Protein AF-A0ABD2WPG7-F1 (afdb_monomer_lite)

Foldseek 3Di:
DCPDCVVLVVLLVQLVVCVVVVVLVSSLVSLVVSLVVCVVVVPLVSNLSSLQSNLVSCVSVVVLVVSLVSLVVSLVSCVVVVVVVSNVVSVVSNVVSVVVVVVVVVVVVVVVPPDPVPVVPPDPDPPDDDDDDDDDDDDDDDDDDDDDDPPPDDPDDPPPVPPPPPDDDDDDDDDDDDDDDDDDDPVVVVVVVVVVVVVVVVVPDDPPDDDDDDDPPPPPVPPVPPPPDDDDDDDDDDDDDDDDPDDPVPPVVVVVVVVVVVVVVVVVVVVVVVVVVVVVVVVVVVVVVVVPPPPDPVVVVVPDDPVVVVVVVVVVVVVVVVVVVVVVPPPDDDDDDDDDDDD

pLDDT: mean 73.97, std 21.18, range [36.28, 98.62]

Organism: NCBI:txid54128

Secondary structure (DSSP, 8-state):
----THHHHHHHHHHHHHHHTT-HHHHHHHHHHHHHHHHHTT-HHHHHHHHHHHHHHHHHTT-HHHHHHHHHHHHHHHHHTT-HHHHHHHHHHHHHHHHHHHHHHHHHHHHH--STTTGGGS--------------------------------------TT-------PPP-------------HHHHHHHHHHHHHHHHHHS------S---S-SSSSSSSTTSS-S----------------S-THHHHHHHHHHHHHHHHHHHHHHHHHHHHHHHHHHHHHHHHHHHTS-SSHHHHHHHS-HHHHHHHHHHHHHHHHHHHHHHHSSS------------

Structure (mmCIF, N/CA/C/O backbone):
data_AF-A0ABD2WPG7-F1
#
_entry.id   AF-A0ABD2WPG7-F1
#
loop_
_atom_site.group_PDB
_atom_site.id
_atom_site.type_symbol
_atom_site.label_atom_id
_atom_site.label_alt_id
_atom_site.label_comp_id
_atom_site.label_asym_id
_atom_site.label_entity_id
_atom_site.label_seq_id
_atom_site.pdbx_PDB_ins_code
_atom_site.Cartn_x
_atom_site.Cartn_y
_atom_site.Cartn_z
_atom_site.occupancy
_atom_site.B_iso_or_equiv
_atom_site.auth_seq_id
_atom_site.auth_comp_id
_atom_site.auth_asym_id
_atom_site.auth_atom_id
_atom_site.pdbx_PDB_model_num
ATOM 1 N N . MET A 1 1 ? 24.574 7.136 -16.474 1.00 44.12 1 MET A N 1
ATOM 2 C CA . MET A 1 1 ? 24.777 6.100 -15.441 1.00 44.12 1 MET A CA 1
ATOM 3 C C . MET A 1 1 ? 23.505 5.284 -15.367 1.00 44.12 1 MET A C 1
ATOM 5 O O . MET A 1 1 ? 22.456 5.841 -15.085 1.00 44.12 1 MET A O 1
ATOM 9 N N . GLN A 1 2 ? 23.575 4.009 -15.732 1.00 47.44 2 GLN A N 1
ATOM 10 C CA . GLN A 1 2 ? 22.437 3.096 -15.722 1.00 47.44 2 GLN A CA 1
ATOM 11 C C . GLN A 1 2 ? 22.370 2.508 -14.309 1.00 47.44 2 GLN A C 1
ATOM 13 O O . GLN A 1 2 ? 22.954 1.461 -14.044 1.00 47.44 2 GLN A O 1
ATOM 18 N N . GLU A 1 3 ? 21.777 3.233 -13.356 1.00 52.16 3 GLU A N 1
ATOM 19 C CA . GLU A 1 3 ? 21.539 2.657 -12.031 1.00 52.16 3 GLU A CA 1
ATOM 20 C C . GLU A 1 3 ? 20.708 1.390 -12.223 1.00 52.16 3 GLU A C 1
ATOM 22 O O . GLU A 1 3 ? 19.613 1.429 -12.794 1.00 52.16 3 GLU A O 1
ATOM 27 N N . SER A 1 4 ? 21.253 0.252 -11.802 1.00 62.34 4 SER A N 1
ATOM 28 C CA . SER A 1 4 ? 20.677 -1.050 -12.116 1.00 62.34 4 SER A CA 1
ATOM 29 C C . SER A 1 4 ? 19.309 -1.217 -11.449 1.00 62.34 4 SER A C 1
ATOM 31 O O . SER A 1 4 ? 19.011 -0.618 -10.413 1.00 62.34 4 SER A O 1
ATOM 33 N N . ILE A 1 5 ? 18.456 -2.058 -12.028 1.00 70.00 5 ILE A N 1
ATOM 34 C CA . ILE A 1 5 ? 17.168 -2.483 -11.447 1.00 70.00 5 ILE A CA 1
ATOM 35 C C . ILE A 1 5 ? 17.339 -3.070 -10.024 1.00 70.00 5 ILE A C 1
ATOM 37 O O . ILE A 1 5 ? 16.365 -3.169 -9.281 1.00 70.00 5 ILE A O 1
ATOM 41 N N . GLY A 1 6 ? 18.571 -3.393 -9.611 1.00 79.81 6 GLY A N 1
ATOM 42 C CA . GLY A 1 6 ? 18.894 -3.937 -8.296 1.00 79.81 6 GLY A CA 1
ATOM 43 C C . GLY A 1 6 ? 18.458 -3.063 -7.118 1.00 79.81 6 GLY A C 1
ATOM 44 O O . GLY A 1 6 ? 18.015 -3.618 -6.118 1.00 79.81 6 GLY A O 1
ATOM 45 N N . SER A 1 7 ? 18.496 -1.727 -7.231 1.00 86.56 7 SER A N 1
ATOM 46 C CA . SER A 1 7 ? 18.053 -0.859 -6.124 1.00 86.56 7 SER A CA 1
ATOM 47 C C . SER A 1 7 ? 16.553 -0.997 -5.843 1.00 86.56 7 SER A C 1
ATOM 49 O O . SER A 1 7 ? 16.150 -1.098 -4.690 1.00 86.56 7 SER A O 1
ATOM 51 N N . VAL A 1 8 ? 15.726 -1.085 -6.889 1.00 94.69 8 VAL A N 1
ATOM 52 C CA . VAL A 1 8 ? 14.262 -1.221 -6.772 1.00 94.69 8 VAL A CA 1
ATOM 53 C C . VAL A 1 8 ? 13.883 -2.541 -6.102 1.00 94.69 8 VAL A C 1
ATOM 55 O O . VAL A 1 8 ? 13.066 -2.564 -5.184 1.00 94.69 8 VAL A O 1
ATOM 58 N N . TRP A 1 9 ? 14.508 -3.638 -6.541 1.00 95.06 9 TRP A N 1
ATOM 59 C CA . TRP A 1 9 ? 14.285 -4.960 -5.955 1.00 95.06 9 TRP A CA 1
ATOM 60 C C . TRP A 1 9 ? 14.653 -4.979 -4.466 1.00 95.06 9 TRP A C 1
ATOM 62 O O . TRP A 1 9 ? 13.877 -5.483 -3.658 1.00 95.06 9 TRP A O 1
ATOM 72 N N . LEU A 1 10 ? 15.783 -4.365 -4.096 1.00 96.06 10 LEU A N 1
ATOM 73 C CA . LEU A 1 10 ? 16.249 -4.323 -2.710 1.00 96.06 10 LEU A CA 1
ATOM 74 C C . LEU A 1 10 ? 15.267 -3.585 -1.789 1.00 96.06 10 LEU A C 1
ATOM 76 O O . LEU A 1 10 ? 14.936 -4.097 -0.724 1.00 96.06 10 LEU A O 1
ATOM 80 N N . TYR A 1 11 ? 14.761 -2.414 -2.195 1.00 97.00 11 TYR A N 1
ATOM 81 C CA . TYR A 1 11 ? 13.779 -1.679 -1.386 1.00 97.00 11 TYR A CA 1
ATOM 82 C C . TYR A 1 11 ? 12.473 -2.453 -1.209 1.00 97.00 11 TYR A C 1
ATOM 84 O O . TYR A 1 11 ? 11.898 -2.444 -0.122 1.00 97.00 11 TYR A O 1
ATOM 92 N N . HIS A 1 12 ? 12.018 -3.154 -2.250 1.00 97.38 12 HIS A N 1
ATOM 93 C CA . HIS A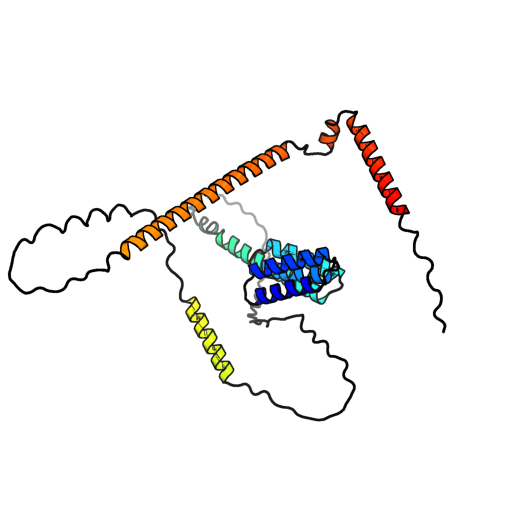 1 12 ? 10.852 -4.024 -2.135 1.00 97.38 12 HIS A CA 1
ATOM 94 C C . HIS A 1 12 ? 11.080 -5.156 -1.123 1.00 97.38 12 HIS A C 1
ATOM 96 O O . HIS A 1 12 ? 10.203 -5.432 -0.309 1.00 97.38 12 HIS A O 1
ATOM 102 N N . ASP A 1 13 ? 12.242 -5.810 -1.170 1.00 98.00 13 ASP A N 1
ATOM 103 C CA . ASP A 1 13 ? 12.560 -6.942 -0.294 1.00 98.00 13 ASP A CA 1
ATOM 104 C C . ASP A 1 13 ? 12.725 -6.510 1.170 1.00 98.00 13 ASP A C 1
ATOM 106 O O . ASP A 1 13 ? 12.178 -7.143 2.074 1.00 98.00 13 ASP A O 1
ATOM 110 N N . ILE A 1 14 ? 13.361 -5.354 1.403 1.00 97.50 14 ILE A N 1
ATOM 111 C CA . ILE A 1 14 ? 13.400 -4.704 2.721 1.00 97.50 14 ILE A CA 1
ATOM 112 C C . ILE A 1 14 ? 11.977 -4.414 3.202 1.00 97.50 14 ILE A C 1
ATOM 114 O O . ILE A 1 14 ? 11.638 -4.746 4.336 1.00 97.50 14 ILE A O 1
ATOM 118 N N . GLY A 1 15 ? 11.129 -3.832 2.350 1.00 98.31 15 GLY A N 1
ATOM 119 C CA . GLY A 1 15 ? 9.741 -3.535 2.696 1.00 98.31 15 GLY A CA 1
ATOM 120 C C . GLY A 1 15 ? 8.937 -4.786 3.062 1.00 98.31 15 GLY A C 1
ATOM 121 O O . GLY A 1 15 ? 8.210 -4.769 4.053 1.00 98.31 15 GLY A O 1
ATOM 122 N N . LYS A 1 16 ? 9.111 -5.892 2.328 1.00 98.19 16 LYS A N 1
ATOM 123 C CA . LYS A 1 16 ? 8.462 -7.177 2.633 1.00 98.19 16 LYS A CA 1
ATOM 124 C C . LYS A 1 16 ? 8.941 -7.742 3.975 1.00 98.19 16 LYS A C 1
ATOM 126 O O . LYS A 1 16 ? 8.108 -8.063 4.818 1.00 98.19 16 LYS A O 1
ATOM 131 N N . CYS A 1 17 ? 10.255 -7.764 4.215 1.00 98.50 17 CYS A N 1
ATOM 132 C CA . CYS A 1 17 ? 10.824 -8.173 5.503 1.00 98.50 17 CYS A CA 1
ATOM 133 C C . CYS A 1 17 ? 10.252 -7.341 6.663 1.00 98.50 17 CYS A C 1
ATOM 135 O O . CYS A 1 17 ? 9.869 -7.877 7.700 1.00 98.50 17 CYS A O 1
ATOM 137 N N . GLN A 1 18 ? 10.165 -6.020 6.491 1.00 98.56 18 GLN A N 1
ATOM 138 C CA . GLN A 1 18 ? 9.620 -5.117 7.505 1.00 98.56 18 GLN A CA 1
ATOM 139 C C . GLN A 1 18 ? 8.131 -5.357 7.772 1.00 98.56 18 GLN A C 1
ATOM 141 O O . GLN A 1 18 ? 7.688 -5.348 8.924 1.00 98.56 18 GLN A O 1
ATOM 146 N N . PHE A 1 19 ? 7.368 -5.627 6.714 1.00 98.56 19 PHE A N 1
ATOM 147 C CA . PHE A 1 19 ? 5.952 -5.955 6.801 1.00 98.56 19 PHE A CA 1
ATOM 148 C C . PHE A 1 19 ? 5.717 -7.256 7.580 1.00 98.56 19 PHE A C 1
ATOM 150 O O . PHE A 1 19 ? 4.862 -7.296 8.465 1.00 98.56 19 PHE A O 1
ATOM 157 N N . GLU A 1 20 ? 6.504 -8.299 7.303 1.00 98.38 20 GLU A N 1
ATOM 158 C CA . GLU A 1 20 ? 6.445 -9.589 8.006 1.00 98.38 20 GLU A CA 1
ATOM 159 C C . GLU A 1 20 ? 6.820 -9.467 9.490 1.00 98.38 20 GLU A C 1
ATOM 161 O O . GLU A 1 20 ? 6.244 -10.149 10.338 1.00 98.38 20 GLU A O 1
ATOM 166 N N . LEU A 1 21 ? 7.722 -8.540 9.824 1.00 98.38 21 LEU A N 1
ATOM 167 C CA . LEU A 1 21 ? 8.097 -8.213 11.203 1.00 98.38 21 LEU A CA 1
ATOM 168 C C . LEU A 1 21 ? 7.067 -7.326 11.927 1.00 98.38 21 LEU A C 1
ATOM 170 O O . LEU A 1 21 ? 7.266 -6.984 13.093 1.00 98.38 21 LEU A O 1
ATOM 174 N N . GLY A 1 22 ? 5.974 -6.941 11.262 1.00 98.00 22 GLY A N 1
ATOM 175 C CA . GLY A 1 22 ? 4.928 -6.088 11.826 1.00 98.00 22 GLY A CA 1
ATOM 176 C C . GLY A 1 22 ? 5.314 -4.611 11.954 1.00 98.00 22 GLY A C 1
ATOM 177 O O . GLY A 1 22 ? 4.584 -3.845 12.582 1.00 98.00 22 GLY A O 1
ATOM 178 N N . ARG A 1 23 ? 6.441 -4.188 11.365 1.00 98.50 23 ARG A N 1
ATOM 179 C CA . ARG A 1 23 ? 6.913 -2.794 11.365 1.00 98.50 23 ARG A CA 1
ATOM 180 C C . ARG A 1 23 ? 6.352 -2.060 10.147 1.00 98.50 23 ARG A C 1
ATOM 182 O O . ARG A 1 23 ? 7.051 -1.776 9.177 1.00 98.50 23 ARG A O 1
ATOM 189 N N . TYR A 1 24 ? 5.045 -1.800 10.183 1.00 98.50 24 TYR A N 1
ATOM 190 C CA . TYR A 1 24 ? 4.290 -1.343 9.011 1.00 98.50 24 TYR A CA 1
ATOM 191 C C . TYR A 1 24 ? 4.665 0.066 8.522 1.00 98.50 24 TYR A C 1
ATOM 193 O O . TYR A 1 24 ? 4.640 0.297 7.317 1.00 98.50 24 TYR A O 1
ATOM 201 N N . GLU A 1 25 ? 5.053 0.986 9.410 1.00 98.50 25 GLU A N 1
ATOM 202 C CA . GLU A 1 25 ? 5.514 2.335 9.026 1.00 98.50 25 GLU A CA 1
ATOM 203 C C . GLU A 1 25 ? 6.844 2.281 8.253 1.00 98.50 25 GLU A C 1
ATOM 205 O O . GLU A 1 25 ? 7.004 2.910 7.209 1.00 98.50 25 GLU A O 1
ATOM 210 N N . GLU A 1 26 ? 7.788 1.457 8.716 1.00 98.38 26 GLU A N 1
ATOM 211 C CA . GLU A 1 26 ? 9.076 1.237 8.044 1.00 98.38 26 GLU A CA 1
ATOM 212 C C . GLU A 1 26 ? 8.884 0.529 6.696 1.00 98.38 26 GLU A C 1
ATOM 214 O O . GLU A 1 26 ? 9.524 0.877 5.700 1.00 98.38 26 GLU A O 1
ATOM 219 N N . ALA A 1 27 ? 7.969 -0.445 6.649 1.00 98.62 27 ALA A N 1
ATOM 220 C CA . ALA A 1 27 ? 7.586 -1.126 5.418 1.00 98.62 27 ALA A CA 1
ATOM 221 C C . ALA A 1 27 ? 6.953 -0.162 4.404 1.00 98.62 27 ALA A C 1
ATOM 223 O O . ALA A 1 27 ? 7.241 -0.250 3.209 1.00 98.62 27 ALA A O 1
ATOM 224 N N . LEU A 1 28 ? 6.120 0.774 4.872 1.00 98.56 28 LEU A N 1
ATOM 225 C CA . LEU A 1 28 ? 5.509 1.812 4.046 1.00 98.56 28 LEU A CA 1
ATOM 226 C C . LEU A 1 28 ? 6.574 2.729 3.427 1.00 98.56 28 LEU A C 1
ATOM 228 O O . LEU A 1 28 ? 6.586 2.890 2.208 1.00 98.56 28 LEU A O 1
ATOM 232 N N . ALA A 1 29 ? 7.518 3.236 4.224 1.00 98.50 29 ALA A N 1
ATOM 233 C CA . ALA A 1 29 ? 8.607 4.082 3.728 1.00 98.50 29 ALA A CA 1
ATOM 234 C C . ALA A 1 29 ? 9.483 3.364 2.678 1.00 98.50 29 ALA A C 1
ATOM 236 O O . ALA A 1 29 ? 9.868 3.941 1.653 1.00 98.50 29 ALA A O 1
ATOM 237 N N . ALA A 1 30 ? 9.767 2.074 2.890 1.00 98.12 30 ALA A N 1
ATOM 238 C CA . ALA A 1 30 ? 10.490 1.253 1.920 1.00 98.12 30 ALA A CA 1
ATOM 239 C C . ALA A 1 30 ? 9.688 1.041 0.621 1.00 98.12 30 ALA A C 1
ATOM 241 O O . ALA A 1 30 ? 10.253 1.117 -0.474 1.00 98.12 30 ALA A O 1
ATOM 242 N N . ALA A 1 31 ? 8.371 0.823 0.720 1.00 98.25 31 ALA A N 1
ATOM 243 C CA . ALA A 1 31 ? 7.484 0.693 -0.433 1.00 98.25 31 ALA A CA 1
ATOM 244 C C . ALA A 1 31 ? 7.393 1.996 -1.249 1.00 98.25 31 ALA A C 1
ATOM 246 O O . ALA A 1 31 ? 7.394 1.943 -2.479 1.00 98.25 31 ALA A O 1
ATOM 247 N N . GLU A 1 32 ? 7.374 3.158 -0.594 1.00 98.19 32 GLU A N 1
ATOM 248 C CA . GLU A 1 32 ? 7.399 4.471 -1.254 1.00 98.19 32 GLU A CA 1
ATOM 249 C C . GLU A 1 32 ? 8.711 4.713 -1.993 1.00 98.19 32 GLU A C 1
ATOM 251 O O . GLU A 1 32 ? 8.697 5.010 -3.188 1.00 98.19 32 GLU A O 1
ATOM 256 N N . THR A 1 33 ? 9.841 4.455 -1.331 1.00 97.56 33 THR A N 1
ATOM 257 C CA . THR A 1 33 ? 11.167 4.553 -1.960 1.00 97.56 33 THR A CA 1
ATOM 258 C C . THR A 1 33 ? 11.268 3.613 -3.167 1.00 97.56 33 THR A C 1
ATOM 260 O O . THR A 1 33 ? 11.742 3.996 -4.237 1.00 97.56 33 THR A O 1
ATOM 263 N N . CYS A 1 34 ? 10.766 2.380 -3.038 1.00 97.50 34 CYS A N 1
ATOM 264 C CA . CYS A 1 34 ? 10.680 1.431 -4.147 1.00 97.50 34 CYS A CA 1
ATOM 265 C C . CYS A 1 34 ? 9.824 1.977 -5.300 1.00 97.50 34 CYS A C 1
ATOM 267 O O . CYS A 1 34 ? 10.213 1.866 -6.466 1.00 97.50 34 CYS A O 1
ATOM 269 N N . HIS A 1 35 ? 8.682 2.596 -4.988 1.00 97.50 35 HIS A N 1
ATOM 270 C CA . HIS A 1 35 ? 7.783 3.166 -5.984 1.00 97.50 35 HIS A CA 1
ATOM 271 C C . HIS A 1 35 ? 8.442 4.302 -6.773 1.00 97.50 35 HIS A C 1
ATOM 273 O O . HIS A 1 35 ? 8.395 4.289 -8.004 1.00 97.50 35 HIS A O 1
ATOM 279 N N . GLU A 1 36 ? 9.097 5.237 -6.085 1.00 96.94 36 GLU A N 1
ATOM 280 C CA . GLU A 1 36 ? 9.822 6.355 -6.696 1.00 96.94 36 GLU A CA 1
ATOM 281 C C . GLU A 1 36 ? 10.938 5.859 -7.619 1.00 96.94 36 GLU A C 1
ATOM 283 O O . GLU A 1 36 ? 11.025 6.255 -8.783 1.00 96.94 36 GLU A O 1
ATOM 288 N N . GLN A 1 37 ? 11.746 4.911 -7.142 1.00 95.38 37 GLN A N 1
ATOM 289 C CA . GLN A 1 37 ? 12.833 4.322 -7.923 1.00 95.38 37 GLN A CA 1
ATOM 290 C C . GLN A 1 37 ? 12.310 3.547 -9.144 1.00 95.38 37 GLN A C 1
ATOM 292 O O . GLN A 1 37 ? 12.892 3.614 -10.231 1.00 95.38 37 GLN A O 1
ATOM 297 N N . ALA A 1 38 ? 11.188 2.836 -9.005 1.00 96.06 38 ALA A N 1
ATOM 298 C CA . ALA A 1 38 ? 10.532 2.150 -10.115 1.00 96.06 38 ALA A CA 1
ATOM 299 C C . ALA A 1 38 ? 9.924 3.129 -11.134 1.00 96.06 38 ALA A C 1
ATOM 301 O O . ALA A 1 38 ? 9.937 2.843 -12.335 1.00 96.06 38 ALA A O 1
ATOM 302 N N . ALA A 1 39 ? 9.413 4.276 -10.676 1.00 95.62 39 ALA A N 1
ATOM 303 C CA . ALA A 1 39 ? 8.882 5.337 -11.527 1.00 95.62 39 ALA A CA 1
ATOM 304 C C . ALA A 1 39 ? 9.990 6.019 -12.339 1.00 95.62 39 ALA A C 1
ATOM 306 O O . ALA A 1 39 ? 9.849 6.160 -13.554 1.00 95.62 39 ALA A O 1
ATOM 307 N N . ILE A 1 40 ? 11.128 6.338 -11.709 1.00 94.56 40 ILE A N 1
ATOM 308 C CA . ILE A 1 40 ? 12.316 6.890 -12.387 1.00 94.56 40 ILE A CA 1
ATOM 309 C C . ILE A 1 40 ? 12.786 5.951 -13.506 1.00 94.56 40 ILE A C 1
ATOM 311 O O . ILE A 1 40 ? 13.132 6.397 -14.598 1.00 94.56 40 ILE A O 1
ATOM 315 N N . LYS A 1 41 ? 12.756 4.637 -13.258 1.00 93.50 41 LYS A N 1
ATOM 316 C CA . LYS A 1 41 ? 13.165 3.609 -14.231 1.00 93.50 41 LYS A CA 1
ATOM 317 C C . LYS A 1 41 ? 12.054 3.199 -15.200 1.00 93.50 41 LYS A C 1
ATOM 319 O O . LYS A 1 41 ? 12.282 2.303 -16.006 1.00 93.50 41 LYS A O 1
ATOM 324 N N . GLN A 1 42 ? 10.869 3.807 -15.100 1.00 94.38 42 GLN A N 1
ATOM 325 C CA . GLN A 1 42 ? 9.685 3.492 -15.908 1.00 94.38 42 GLN A CA 1
ATOM 326 C C . GLN A 1 42 ? 9.350 1.989 -15.931 1.00 94.38 42 GLN A C 1
ATOM 328 O O . GLN A 1 42 ? 8.911 1.442 -16.939 1.00 94.38 42 GLN A O 1
ATOM 333 N N . ASN A 1 43 ? 9.577 1.294 -14.812 1.00 95.81 43 ASN A N 1
ATOM 334 C CA . ASN A 1 43 ? 9.315 -0.135 -14.709 1.00 95.81 43 ASN A CA 1
ATOM 335 C C . ASN A 1 43 ? 7.951 -0.383 -14.064 1.00 95.81 43 ASN A C 1
ATOM 337 O O . ASN A 1 43 ? 7.827 -0.452 -12.839 1.00 95.81 43 ASN A O 1
ATOM 341 N N . ASP A 1 44 ? 6.934 -0.542 -14.906 1.00 97.00 44 ASP A N 1
ATOM 342 C CA . ASP A 1 44 ? 5.552 -0.748 -14.475 1.00 97.00 44 ASP A CA 1
ATOM 343 C C . ASP A 1 44 ? 5.389 -1.970 -13.564 1.00 97.00 44 ASP A C 1
ATOM 345 O O . ASP A 1 44 ? 4.693 -1.897 -12.556 1.00 97.00 44 ASP A O 1
ATOM 349 N N . LYS A 1 45 ? 6.091 -3.077 -13.836 1.00 96.69 45 LYS A N 1
ATOM 350 C CA . LYS A 1 45 ? 6.005 -4.287 -13.004 1.00 96.69 45 LYS A CA 1
ATOM 351 C C . LYS A 1 45 ? 6.458 -4.028 -11.567 1.00 96.69 45 LYS A C 1
ATOM 353 O O . LYS A 1 45 ? 5.842 -4.515 -10.620 1.00 96.69 45 LYS A O 1
ATOM 358 N N . TRP A 1 46 ? 7.524 -3.251 -11.388 1.00 96.88 46 TRP A N 1
ATOM 359 C CA . TRP A 1 46 ? 7.984 -2.867 -10.056 1.00 96.88 46 TRP A CA 1
ATOM 360 C C . TRP A 1 46 ? 7.111 -1.793 -9.414 1.00 96.88 46 TRP A C 1
ATOM 362 O O . TRP A 1 46 ? 6.874 -1.857 -8.211 1.00 96.88 46 TRP A O 1
ATOM 372 N N . GLN A 1 47 ? 6.564 -0.862 -10.199 1.00 98.06 47 GLN A N 1
ATOM 373 C CA . GLN A 1 47 ? 5.577 0.087 -9.686 1.00 98.06 47 GLN A CA 1
ATOM 374 C C . GLN A 1 47 ? 4.319 -0.623 -9.166 1.00 98.06 47 GLN A C 1
ATOM 376 O O . GLN A 1 47 ? 3.808 -0.221 -8.123 1.00 98.06 47 GLN A O 1
ATOM 381 N N . LEU A 1 48 ? 3.840 -1.675 -9.847 1.00 98.38 48 LEU A N 1
ATOM 382 C CA . LEU A 1 48 ? 2.714 -2.503 -9.391 1.00 98.38 48 LEU A CA 1
ATOM 383 C C . LEU A 1 48 ? 3.019 -3.106 -8.023 1.00 98.38 48 LEU A C 1
ATOM 385 O O . LEU A 1 48 ? 2.246 -2.939 -7.085 1.00 98.38 48 LEU A O 1
ATOM 389 N N . ARG A 1 49 ? 4.176 -3.763 -7.900 1.00 97.69 49 ARG A N 1
ATOM 390 C CA . ARG A 1 49 ? 4.609 -4.421 -6.661 1.00 97.69 49 ARG A CA 1
ATOM 391 C C . ARG A 1 49 ? 4.767 -3.439 -5.503 1.00 97.69 49 ARG A C 1
ATOM 393 O O . ARG A 1 49 ? 4.273 -3.700 -4.413 1.00 97.69 49 ARG A O 1
ATOM 400 N N . ALA A 1 50 ? 5.392 -2.290 -5.752 1.00 98.19 50 ALA A N 1
ATOM 401 C CA . ALA A 1 50 ? 5.556 -1.242 -4.750 1.00 98.19 50 ALA A CA 1
ATOM 402 C C . ALA A 1 50 ? 4.204 -0.683 -4.273 1.00 98.19 50 ALA A C 1
ATOM 404 O O . ALA A 1 50 ? 3.979 -0.557 -3.072 1.00 98.19 50 ALA A O 1
ATOM 405 N N . ARG A 1 51 ? 3.271 -0.408 -5.200 1.00 98.44 51 ARG A N 1
ATOM 406 C CA . ARG A 1 51 ? 1.911 0.053 -4.863 1.00 98.44 51 ARG A CA 1
ATOM 407 C C . ARG A 1 51 ? 1.109 -1.005 -4.112 1.00 98.44 51 ARG A C 1
ATOM 409 O O . ARG A 1 51 ? 0.384 -0.657 -3.186 1.00 98.44 51 ARG A O 1
ATOM 416 N N . LEU A 1 52 ? 1.245 -2.277 -4.486 1.00 98.50 52 LEU A N 1
ATOM 417 C CA . LEU A 1 52 ? 0.592 -3.382 -3.791 1.00 98.50 52 LEU A CA 1
ATOM 418 C C . LEU A 1 52 ? 1.065 -3.471 -2.336 1.00 98.50 52 LEU A C 1
ATOM 420 O O . LEU A 1 52 ? 0.233 -3.474 -1.430 1.00 98.50 52 LEU A O 1
ATOM 424 N N . LEU A 1 53 ? 2.384 -3.464 -2.117 1.00 98.56 53 LEU A N 1
ATOM 425 C CA . LEU A 1 53 ? 2.970 -3.479 -0.777 1.00 98.56 53 LEU A CA 1
ATOM 426 C C . LEU A 1 53 ? 2.541 -2.247 0.033 1.00 98.56 53 LEU A C 1
ATOM 428 O O . LEU A 1 53 ? 2.088 -2.390 1.165 1.00 98.56 53 LEU A O 1
ATOM 432 N N . LYS A 1 54 ? 2.580 -1.047 -0.565 1.00 98.56 54 LYS A N 1
ATOM 433 C CA . LYS A 1 54 ? 2.076 0.186 0.063 1.00 98.56 54 LYS A CA 1
ATOM 434 C C . LYS A 1 54 ? 0.611 0.045 0.495 1.00 98.56 54 LYS A C 1
ATOM 436 O O . LYS A 1 54 ? 0.286 0.338 1.641 1.00 98.56 54 LYS A O 1
ATOM 441 N N . GLY A 1 55 ? -0.263 -0.455 -0.381 1.00 98.31 55 GLY A N 1
ATOM 442 C CA . GLY A 1 55 ? -1.677 -0.685 -0.064 1.00 98.31 55 GLY A CA 1
ATOM 443 C C . GLY A 1 55 ? -1.885 -1.672 1.092 1.00 98.31 55 GLY A C 1
ATOM 444 O O . GLY A 1 55 ? -2.739 -1.448 1.950 1.00 98.31 55 GLY A O 1
ATOM 445 N N . GLN A 1 56 ? -1.075 -2.732 1.162 1.00 98.38 56 GLN A N 1
ATOM 446 C CA . GLN A 1 56 ? -1.089 -3.678 2.282 1.00 98.38 56 GLN A CA 1
ATOM 447 C C . GLN A 1 56 ? -0.633 -3.025 3.597 1.00 98.38 56 GLN A C 1
ATOM 449 O O . GLN A 1 56 ? -1.264 -3.255 4.631 1.00 98.38 56 GLN A O 1
ATOM 454 N N . CYS A 1 57 ? 0.420 -2.199 3.573 1.00 98.62 57 CYS A N 1
ATOM 455 C CA . CYS A 1 57 ? 0.888 -1.453 4.746 1.00 98.62 57 CYS A CA 1
ATOM 456 C C . CYS A 1 57 ? -0.192 -0.497 5.271 1.00 98.62 57 CYS A C 1
ATOM 458 O O . CYS A 1 57 ? -0.523 -0.550 6.454 1.00 98.62 57 CYS A O 1
ATOM 460 N N . LEU A 1 58 ? -0.803 0.306 4.393 1.00 98.38 58 LEU A N 1
ATOM 461 C CA . LEU A 1 58 ? -1.875 1.248 4.751 1.00 98.38 58 LEU A CA 1
ATOM 462 C C . LEU A 1 58 ? -3.079 0.533 5.383 1.00 98.38 58 LEU A C 1
ATOM 464 O O . LEU A 1 58 ? -3.641 0.996 6.376 1.00 98.38 58 LEU A O 1
ATOM 468 N N . LEU A 1 59 ? -3.436 -0.649 4.868 1.00 97.50 59 LEU A N 1
ATOM 469 C CA . LEU A 1 59 ? -4.493 -1.475 5.453 1.00 97.50 59 LEU A CA 1
ATOM 470 C C . LEU A 1 59 ? -4.157 -1.912 6.888 1.00 97.50 59 LEU A C 1
ATOM 472 O O . LEU A 1 59 ? -5.037 -1.925 7.748 1.00 97.50 59 LEU A O 1
ATOM 476 N N . LYS A 1 60 ? -2.894 -2.261 7.163 1.00 97.88 60 LYS A N 1
ATOM 477 C CA . LYS A 1 60 ? -2.430 -2.638 8.509 1.00 97.88 60 LYS A CA 1
ATOM 478 C C . LYS A 1 60 ? -2.331 -1.447 9.464 1.00 97.88 60 LYS A C 1
ATOM 480 O O . LYS A 1 60 ? -2.575 -1.627 10.653 1.00 97.88 60 LYS A O 1
ATOM 485 N N . LEU A 1 61 ? -2.043 -0.256 8.944 1.00 97.69 61 LEU A N 1
ATOM 486 C CA . LEU A 1 61 ? -2.039 1.012 9.684 1.00 97.69 61 LEU A CA 1
ATOM 487 C C . LEU A 1 61 ? -3.446 1.600 9.896 1.00 97.69 61 LEU A C 1
ATOM 489 O O . LEU A 1 61 ? -3.596 2.613 10.571 1.00 97.69 61 LEU A O 1
ATOM 493 N N . ASN A 1 62 ? -4.489 0.942 9.375 1.00 96.94 62 ASN A N 1
ATOM 494 C CA . ASN A 1 62 ? -5.884 1.383 9.446 1.00 96.94 62 ASN A CA 1
ATOM 495 C C . ASN A 1 62 ? -6.161 2.712 8.705 1.00 96.94 62 ASN A C 1
ATOM 497 O O . ASN A 1 62 ? -7.162 3.385 8.962 1.00 96.94 62 ASN A O 1
ATOM 501 N N . GLU A 1 63 ? -5.328 3.055 7.722 1.00 97.75 63 GLU A N 1
ATOM 502 C CA . GLU A 1 63 ? -5.510 4.188 6.807 1.00 97.75 63 GLU A CA 1
ATOM 503 C C . GLU A 1 63 ? -6.359 3.754 5.603 1.00 97.75 63 GLU A C 1
ATOM 505 O O . GLU A 1 63 ? -5.920 3.675 4.455 1.00 97.75 63 GLU A O 1
ATOM 510 N N . LEU A 1 64 ? -7.614 3.391 5.887 1.00 97.50 64 LEU A N 1
ATOM 511 C CA . LEU A 1 64 ? -8.466 2.643 4.954 1.00 97.50 64 LEU A CA 1
ATOM 512 C C . LEU A 1 64 ? -8.790 3.409 3.661 1.00 97.50 64 LEU A C 1
ATOM 514 O O . LEU A 1 64 ? -8.934 2.788 2.612 1.00 97.50 64 LEU A O 1
ATOM 518 N N . VAL A 1 65 ? -8.910 4.739 3.720 1.00 96.75 65 VAL A N 1
ATOM 519 C CA . VAL A 1 65 ? -9.223 5.567 2.540 1.00 96.75 65 VAL A CA 1
ATOM 520 C C . VAL A 1 65 ? -8.058 5.543 1.550 1.00 96.75 65 VAL A C 1
ATOM 522 O O . VAL A 1 65 ? -8.235 5.177 0.389 1.00 96.75 65 VAL A O 1
ATOM 525 N N . GLU A 1 66 ? -6.852 5.830 2.037 1.00 97.88 66 GLU A N 1
ATOM 526 C CA . GLU A 1 66 ? -5.630 5.837 1.230 1.00 97.88 66 GLU A CA 1
ATOM 527 C C . GLU A 1 66 ? -5.271 4.437 0.722 1.00 97.88 66 GLU A C 1
ATOM 529 O O . GLU A 1 66 ? -4.794 4.279 -0.408 1.00 97.88 66 GLU A O 1
ATOM 534 N N . ALA A 1 67 ? -5.556 3.402 1.522 1.00 98.19 67 ALA A N 1
ATOM 535 C CA . ALA A 1 67 ? -5.399 2.014 1.111 1.00 98.19 67 ALA A CA 1
ATOM 536 C C . ALA A 1 67 ? -6.261 1.694 -0.122 1.00 98.19 67 ALA A C 1
ATOM 538 O O . ALA A 1 67 ? -5.749 1.123 -1.085 1.00 98.19 67 ALA A O 1
ATOM 539 N N . VAL A 1 68 ? -7.543 2.089 -0.138 1.00 98.25 68 VAL A N 1
ATOM 540 C CA . VAL A 1 68 ? -8.433 1.852 -1.292 1.00 98.25 68 VAL A CA 1
ATOM 541 C C . VAL A 1 68 ? -7.927 2.569 -2.538 1.00 98.25 68 VAL A C 1
ATOM 543 O O . VAL A 1 68 ? -7.894 1.963 -3.610 1.00 98.25 68 VAL A O 1
ATOM 546 N N . ASP A 1 69 ? -7.525 3.833 -2.424 1.00 98.38 69 ASP A N 1
ATOM 547 C CA . ASP A 1 69 ? -7.054 4.605 -3.578 1.00 98.38 69 ASP A CA 1
ATOM 548 C C . ASP A 1 69 ? -5.752 4.031 -4.146 1.00 98.38 69 ASP A C 1
ATOM 550 O O . ASP A 1 69 ? -5.623 3.832 -5.362 1.00 98.38 69 ASP A O 1
ATOM 554 N N . THR A 1 70 ? -4.826 3.649 -3.264 1.00 98.50 70 THR A N 1
ATOM 555 C CA . THR A 1 70 ? -3.582 2.980 -3.653 1.00 98.50 70 THR A CA 1
ATOM 556 C C . THR A 1 70 ? -3.868 1.640 -4.335 1.00 98.50 70 THR A C 1
ATOM 558 O O . THR A 1 70 ? -3.348 1.388 -5.424 1.00 98.50 70 THR A O 1
ATOM 561 N N . LEU A 1 71 ? -4.734 0.798 -3.764 1.00 98.56 71 LEU A N 1
ATOM 562 C CA . LEU A 1 71 ? -5.084 -0.506 -4.336 1.00 98.56 71 LEU A CA 1
ATOM 563 C C . LEU A 1 71 ? -5.820 -0.372 -5.677 1.00 98.56 71 LEU A C 1
ATOM 565 O O . LEU A 1 71 ? -5.506 -1.099 -6.614 1.00 98.56 71 LEU A O 1
ATOM 569 N N . LYS A 1 72 ? -6.721 0.603 -5.841 1.00 98.56 72 LYS A N 1
ATOM 570 C CA . LYS A 1 72 ? -7.355 0.892 -7.142 1.00 98.56 72 LYS A CA 1
ATOM 571 C C . LYS A 1 72 ? -6.329 1.285 -8.201 1.00 98.56 72 LYS A C 1
ATOM 573 O O . LYS A 1 72 ? -6.453 0.886 -9.358 1.00 98.56 72 LYS A O 1
ATOM 578 N N . SER A 1 73 ? -5.315 2.066 -7.826 1.00 98.31 73 SER A N 1
ATOM 579 C CA . SER A 1 73 ? -4.224 2.411 -8.742 1.00 98.31 73 SER A CA 1
ATOM 580 C C . SER A 1 73 ? -3.370 1.188 -9.112 1.00 98.31 73 SER A C 1
ATOM 582 O O . SER A 1 73 ? -2.972 1.057 -10.269 1.00 98.31 73 SER A O 1
ATOM 584 N N . ALA A 1 74 ? -3.153 0.261 -8.170 1.00 98.50 74 ALA A N 1
ATOM 585 C CA . ALA A 1 74 ? -2.476 -1.010 -8.417 1.00 98.50 74 ALA A CA 1
ATOM 586 C C . ALA A 1 74 ? -3.294 -1.918 -9.353 1.00 98.50 74 ALA A C 1
ATOM 588 O O . ALA A 1 74 ? -2.731 -2.449 -10.303 1.00 98.50 74 ALA A O 1
ATOM 589 N N . ALA A 1 75 ? -4.615 -2.017 -9.162 1.00 98.56 75 ALA A N 1
ATOM 590 C CA . ALA A 1 75 ? -5.509 -2.789 -10.031 1.00 98.56 75 ALA A CA 1
ATOM 591 C C . ALA A 1 75 ? -5.435 -2.322 -11.492 1.00 98.56 75 ALA A C 1
ATOM 593 O O . ALA A 1 75 ? -5.247 -3.135 -12.388 1.00 98.56 75 ALA A O 1
ATOM 594 N N . LYS A 1 76 ? -5.481 -1.002 -11.731 1.00 98.56 76 LYS A N 1
ATOM 595 C CA . LYS A 1 76 ? -5.327 -0.425 -13.081 1.00 98.56 76 LYS A CA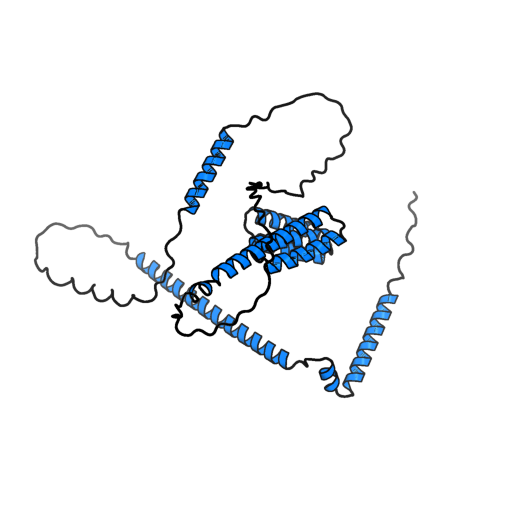 1
ATOM 596 C C . LYS A 1 76 ? -3.980 -0.772 -13.723 1.00 98.56 76 LYS A C 1
ATOM 598 O O . LYS A 1 76 ? -3.893 -0.901 -14.940 1.00 98.56 76 LYS A O 1
ATOM 603 N N . LEU A 1 77 ? -2.917 -0.874 -12.921 1.00 98.00 77 LEU A N 1
ATOM 604 C CA . LEU A 1 77 ? -1.595 -1.254 -13.417 1.00 98.00 77 LEU A CA 1
ATOM 605 C C . LEU A 1 77 ? -1.506 -2.755 -13.712 1.00 98.00 77 LEU A C 1
ATOM 607 O O . LEU A 1 77 ? -0.874 -3.128 -14.691 1.00 98.00 77 LEU A O 1
ATOM 611 N N . ALA A 1 78 ? -2.120 -3.594 -12.871 1.00 98.44 78 ALA A N 1
ATOM 612 C CA . ALA A 1 78 ? -2.185 -5.041 -13.066 1.00 98.44 78 ALA A CA 1
ATOM 613 C C . ALA A 1 78 ? -2.967 -5.400 -14.334 1.00 98.44 78 ALA A C 1
ATOM 615 O O . ALA A 1 78 ? -2.484 -6.200 -15.126 1.00 98.44 78 ALA A O 1
ATOM 616 N N . ASP A 1 79 ? -4.102 -4.731 -14.556 1.00 98.44 79 ASP A N 1
ATOM 617 C CA . ASP A 1 79 ? -4.917 -4.841 -15.771 1.00 98.44 79 ASP A CA 1
ATOM 618 C C . ASP A 1 79 ? -4.107 -4.474 -17.025 1.00 98.44 79 ASP A C 1
ATOM 620 O O . ASP A 1 79 ? -4.011 -5.256 -17.961 1.00 98.44 79 ASP A O 1
ATOM 624 N N . ARG A 1 80 ? -3.383 -3.343 -17.004 1.00 98.19 80 ARG A N 1
ATOM 625 C CA . ARG A 1 80 ? -2.503 -2.937 -18.118 1.00 98.19 80 ARG A CA 1
ATOM 626 C C . ARG A 1 80 ? -1.353 -3.916 -18.396 1.00 98.19 80 ARG A C 1
ATOM 628 O O . ARG A 1 80 ? -0.823 -3.926 -19.503 1.00 98.19 80 ARG A O 1
ATOM 635 N N . LEU A 1 81 ? -0.908 -4.658 -17.384 1.00 97.88 81 LEU A N 1
ATOM 636 C CA . LEU A 1 81 ? 0.176 -5.638 -17.491 1.00 97.88 81 LEU A CA 1
ATOM 637 C C . LEU A 1 81 ? -0.329 -7.057 -17.789 1.00 97.88 81 LEU A C 1
ATOM 639 O O . LEU A 1 81 ? 0.494 -7.974 -17.810 1.00 97.88 81 LEU A O 1
ATOM 643 N N . ASP A 1 82 ? -1.642 -7.239 -17.973 1.00 98.25 82 ASP A N 1
ATOM 644 C CA . ASP A 1 82 ? -2.302 -8.538 -18.129 1.00 98.25 82 ASP A CA 1
ATOM 645 C C . ASP A 1 82 ? -1.964 -9.530 -16.987 1.00 98.25 82 ASP A C 1
ATOM 647 O O . ASP A 1 82 ? -1.921 -10.749 -17.172 1.00 98.25 82 ASP A O 1
ATOM 651 N N . ASP A 1 83 ? -1.700 -9.021 -15.775 1.00 98.19 83 ASP A N 1
ATOM 652 C CA . ASP A 1 83 ? -1.404 -9.833 -14.587 1.00 98.19 83 ASP A CA 1
ATOM 653 C C . ASP A 1 83 ? -2.694 -10.135 -13.813 1.00 98.19 83 ASP A C 1
ATOM 655 O O . ASP A 1 83 ? -2.969 -9.554 -12.756 1.00 98.19 83 ASP A O 1
ATOM 659 N N . GLN A 1 84 ? -3.493 -11.058 -14.361 1.00 98.25 84 GLN A N 1
ATOM 660 C CA . GLN A 1 84 ? -4.797 -11.437 -13.805 1.00 98.25 84 GLN A CA 1
ATOM 661 C C . GLN A 1 84 ? -4.696 -11.930 -12.354 1.00 98.25 84 GLN A C 1
ATOM 663 O O . GLN A 1 84 ? -5.534 -11.591 -11.525 1.00 98.25 84 GLN A O 1
ATOM 668 N N . ALA A 1 85 ? -3.639 -12.676 -12.018 1.00 98.00 85 ALA A N 1
ATOM 669 C CA . ALA A 1 85 ? -3.448 -13.193 -10.666 1.00 98.00 85 ALA A CA 1
ATOM 670 C C . ALA A 1 85 ? -3.269 -12.057 -9.646 1.00 98.00 85 ALA A C 1
ATOM 672 O O . ALA A 1 85 ? -3.861 -12.085 -8.565 1.00 98.00 85 ALA A O 1
ATOM 673 N N . THR A 1 86 ? -2.475 -11.036 -9.990 1.00 97.69 86 THR A N 1
ATOM 674 C CA . THR A 1 86 ? -2.329 -9.853 -9.135 1.00 97.69 86 THR A CA 1
ATOM 675 C C . THR A 1 86 ? -3.613 -9.016 -9.113 1.00 97.69 86 THR A C 1
ATOM 677 O O . THR A 1 86 ? -3.967 -8.488 -8.059 1.00 97.69 86 THR A O 1
ATOM 680 N N . LEU A 1 87 ? -4.330 -8.905 -10.235 1.00 98.38 87 LEU A N 1
ATOM 681 C CA . LEU A 1 87 ? -5.599 -8.177 -10.310 1.00 98.38 87 LEU A CA 1
ATOM 682 C C . LEU A 1 87 ? -6.659 -8.775 -9.372 1.00 98.38 87 LEU A C 1
ATOM 684 O O . LEU A 1 87 ? -7.217 -8.041 -8.554 1.00 98.38 87 LEU A O 1
ATOM 688 N N . ASP A 1 88 ? -6.877 -10.090 -9.433 1.00 98.44 88 ASP A N 1
ATOM 689 C CA . ASP A 1 88 ? -7.831 -10.803 -8.574 1.00 98.44 88 ASP A CA 1
ATOM 690 C C . ASP A 1 88 ? -7.471 -10.623 -7.092 1.00 98.44 88 ASP A C 1
ATOM 692 O O . ASP A 1 88 ? -8.326 -10.335 -6.251 1.00 98.44 88 ASP A O 1
ATOM 696 N N . TYR A 1 89 ? -6.179 -10.715 -6.765 1.00 98.38 89 TYR A N 1
ATOM 697 C CA . TYR A 1 89 ? -5.689 -10.494 -5.406 1.00 98.38 89 TYR A CA 1
ATOM 698 C C . TYR A 1 89 ? -5.952 -9.063 -4.907 1.00 98.38 89 TYR A C 1
ATOM 700 O O . TYR A 1 89 ? -6.406 -8.860 -3.778 1.00 98.38 89 TYR A O 1
ATOM 708 N N . VAL A 1 90 ? -5.705 -8.053 -5.747 1.00 98.50 90 VAL A N 1
ATOM 709 C CA . VAL A 1 90 ? -5.981 -6.649 -5.408 1.00 98.50 90 VAL A CA 1
ATOM 710 C C . VAL A 1 90 ? -7.477 -6.415 -5.196 1.00 98.50 90 VAL A C 1
ATOM 712 O O . VAL A 1 90 ? -7.849 -5.702 -4.263 1.00 98.50 90 VAL A O 1
ATOM 715 N N . GLN A 1 91 ? -8.341 -7.022 -6.014 1.00 98.44 91 GLN A N 1
ATOM 716 C CA . GLN A 1 91 ? -9.795 -6.922 -5.854 1.00 98.44 91 GLN A CA 1
ATOM 717 C C . GLN A 1 91 ? -10.254 -7.508 -4.511 1.00 98.44 91 GLN A C 1
ATOM 719 O O . GLN A 1 91 ? -10.963 -6.831 -3.765 1.00 98.44 91 GLN A O 1
ATOM 724 N N . GLN A 1 92 ? -9.750 -8.687 -4.131 1.00 98.38 92 GLN A N 1
ATOM 725 C CA . GLN A 1 92 ? -10.031 -9.287 -2.820 1.00 98.38 92 GLN A CA 1
ATOM 726 C C . GLN A 1 92 ? -9.595 -8.382 -1.655 1.00 98.38 92 GLN A C 1
ATOM 728 O O . GLN A 1 92 ? -10.300 -8.265 -0.647 1.00 98.38 92 GLN A O 1
ATOM 733 N N . LEU A 1 93 ? -8.443 -7.709 -1.780 1.00 98.12 93 LEU A N 1
ATOM 734 C CA . LEU A 1 93 ? -7.995 -6.739 -0.778 1.00 98.12 93 LEU A CA 1
ATOM 735 C C . LEU A 1 93 ? -8.948 -5.543 -0.677 1.00 98.12 93 LEU A C 1
ATOM 737 O O . LEU A 1 93 ? -9.311 -5.162 0.437 1.00 98.12 93 LEU A O 1
ATOM 741 N N . ILE A 1 94 ? -9.385 -4.976 -1.805 1.00 98.44 94 ILE A N 1
ATOM 742 C CA . ILE A 1 94 ? -10.347 -3.860 -1.834 1.00 98.44 94 ILE A CA 1
ATOM 743 C C . ILE A 1 94 ? -11.665 -4.266 -1.163 1.00 98.44 94 ILE A C 1
ATOM 745 O O . ILE A 1 94 ? -12.177 -3.518 -0.325 1.00 98.44 94 ILE A O 1
ATOM 749 N N . ASP A 1 95 ? -12.177 -5.463 -1.453 1.00 98.06 95 ASP A N 1
ATOM 750 C CA . ASP A 1 95 ? -13.396 -5.985 -0.831 1.00 98.06 95 ASP A CA 1
ATOM 751 C C . ASP A 1 95 ? -13.248 -6.137 0.684 1.00 98.06 95 ASP A C 1
ATOM 753 O O . ASP A 1 95 ? -14.154 -5.784 1.448 1.00 98.06 95 ASP A O 1
ATOM 757 N N . ARG A 1 96 ? -12.082 -6.597 1.152 1.00 96.75 96 ARG A N 1
ATOM 758 C CA . ARG A 1 96 ? -11.771 -6.673 2.585 1.00 96.75 96 ARG A CA 1
ATOM 759 C C . ARG A 1 96 ? -11.767 -5.292 3.243 1.00 96.75 96 ARG A C 1
ATOM 761 O O . ARG A 1 96 ? -12.304 -5.146 4.348 1.00 96.75 96 ARG A O 1
ATOM 768 N N . VAL A 1 97 ? -11.207 -4.274 2.585 1.00 97.38 97 VAL A N 1
ATOM 769 C CA . VAL A 1 97 ? -11.234 -2.892 3.095 1.00 97.38 97 VAL A CA 1
ATOM 770 C C . VAL A 1 97 ? -12.672 -2.375 3.164 1.00 97.38 97 VAL A C 1
ATOM 772 O O . VAL A 1 97 ? -13.087 -1.836 4.191 1.00 97.38 97 VAL A O 1
ATOM 775 N N . ALA A 1 98 ? -13.470 -2.612 2.120 1.00 96.75 98 ALA A N 1
ATOM 776 C CA . ALA A 1 98 ? -14.873 -2.210 2.073 1.00 96.75 98 ALA A CA 1
ATOM 777 C C . ALA A 1 98 ? -15.710 -2.870 3.185 1.00 96.75 98 ALA A C 1
ATOM 779 O O . ALA A 1 98 ? -16.474 -2.183 3.867 1.00 96.75 98 ALA A O 1
ATOM 780 N N . LYS A 1 99 ? -15.535 -4.179 3.424 1.00 97.12 99 LYS A N 1
ATOM 781 C CA . LYS A 1 99 ? -16.179 -4.904 4.538 1.00 97.12 99 LYS A CA 1
ATOM 782 C C . LYS A 1 99 ? -15.796 -4.309 5.900 1.00 97.12 99 LYS A C 1
ATOM 784 O O . LYS A 1 99 ? -16.663 -4.096 6.751 1.00 97.12 99 LYS A O 1
ATOM 789 N N . THR A 1 100 ? -14.518 -3.974 6.083 1.00 96.00 100 THR A N 1
ATOM 790 C CA . THR A 1 100 ? -14.010 -3.349 7.317 1.00 96.00 100 THR A CA 1
ATOM 791 C C . THR A 1 100 ? -14.658 -1.982 7.554 1.00 96.00 100 THR A C 1
ATOM 793 O O . THR A 1 100 ? -15.176 -1.723 8.641 1.00 96.00 100 THR A O 1
ATOM 796 N N . LEU A 1 101 ? -14.719 -1.135 6.522 1.00 95.94 101 LEU A N 1
ATOM 797 C CA . LEU A 1 101 ? -15.360 0.182 6.586 1.00 95.94 101 LEU A CA 1
ATOM 798 C C . LEU A 1 101 ? -16.852 0.096 6.932 1.00 95.94 101 LEU A C 1
ATOM 800 O O . LEU A 1 101 ? -17.326 0.865 7.770 1.00 95.94 101 LEU A O 1
ATOM 804 N N . ARG A 1 102 ? -17.592 -0.846 6.330 1.00 96.56 102 ARG A N 1
ATOM 805 C CA . ARG A 1 102 ? -19.011 -1.082 6.661 1.00 96.56 102 ARG A CA 1
ATOM 806 C C . ARG A 1 102 ? -19.180 -1.447 8.134 1.00 96.56 102 ARG A C 1
ATOM 808 O O . ARG A 1 102 ? -19.916 -0.763 8.840 1.00 96.56 102 ARG A O 1
ATOM 815 N N . THR A 1 103 ? -18.387 -2.403 8.617 1.00 96.50 103 THR A N 1
ATOM 816 C CA . THR A 1 103 ? -18.408 -2.846 10.022 1.00 96.50 103 THR A CA 1
ATOM 817 C C . THR A 1 103 ? -18.114 -1.691 10.990 1.00 96.50 103 THR A C 1
ATOM 819 O O . THR A 1 103 ? -18.772 -1.535 12.020 1.00 96.50 103 THR A O 1
ATOM 822 N N . MET A 1 104 ? -17.130 -0.840 10.678 1.00 95.12 104 MET A N 1
ATOM 823 C CA . MET A 1 104 ? -16.812 0.335 11.499 1.00 95.12 104 MET A CA 1
ATOM 824 C C . MET A 1 104 ? -17.951 1.361 11.512 1.00 95.12 104 MET A C 1
ATOM 826 O O . MET A 1 104 ? -18.266 1.918 12.567 1.00 95.12 104 MET A O 1
ATOM 830 N N . ASN A 1 105 ? -18.589 1.596 10.365 1.00 95.38 105 ASN A N 1
ATOM 831 C CA . ASN A 1 105 ? -19.711 2.524 10.248 1.00 95.38 105 ASN A CA 1
ATOM 832 C C . ASN A 1 105 ? -20.963 2.022 10.972 1.00 95.38 105 ASN A C 1
ATOM 834 O O . ASN A 1 105 ? -21.616 2.807 11.656 1.00 95.38 105 ASN A O 1
ATOM 838 N N . GLU A 1 106 ? -21.275 0.731 10.883 1.00 95.75 106 GLU A N 1
ATOM 839 C CA . GLU A 1 106 ? -22.369 0.098 11.628 1.00 95.75 106 GLU A CA 1
ATOM 840 C C . GLU A 1 106 ? -22.153 0.224 13.137 1.00 95.75 106 GLU A C 1
ATOM 842 O O . GLU A 1 106 ? -23.034 0.700 13.851 1.00 95.75 106 GLU A O 1
ATOM 847 N N . ARG A 1 107 ? -20.939 -0.073 13.623 1.00 95.31 107 ARG A N 1
ATOM 848 C CA . ARG A 1 107 ? -20.576 0.130 15.036 1.00 95.31 107 ARG A CA 1
ATOM 849 C C . ARG A 1 107 ? -20.712 1.588 15.463 1.00 95.31 107 ARG A C 1
ATOM 851 O O . ARG A 1 107 ? -21.149 1.864 16.578 1.00 95.31 107 ARG A O 1
ATOM 858 N N . ARG A 1 108 ? -20.340 2.535 14.597 1.00 94.56 108 ARG A N 1
ATOM 859 C CA . ARG A 1 108 ? -20.496 3.968 14.873 1.00 94.56 108 ARG A CA 1
ATOM 860 C C . ARG A 1 108 ? -21.971 4.370 14.934 1.00 94.56 108 ARG A C 1
ATOM 862 O O . ARG A 1 108 ? -22.338 5.095 15.851 1.00 94.56 108 ARG A O 1
ATOM 869 N N . ARG A 1 109 ? -22.809 3.878 14.015 1.00 92.94 109 ARG A N 1
ATOM 870 C CA . ARG A 1 109 ? -24.265 4.103 14.025 1.00 92.94 109 ARG A CA 1
ATOM 871 C C . ARG A 1 109 ? -24.914 3.529 15.283 1.00 92.94 109 ARG A C 1
ATOM 873 O O . ARG A 1 109 ? -25.647 4.252 15.942 1.00 92.94 109 ARG A O 1
ATOM 880 N N . ALA A 1 110 ? -24.569 2.300 15.669 1.00 92.31 110 ALA A N 1
ATOM 881 C CA . ALA A 1 110 ? -25.087 1.665 16.882 1.00 92.31 110 ALA A CA 1
ATOM 882 C C . ALA A 1 110 ? -24.748 2.457 18.159 1.00 92.31 110 ALA A C 1
ATOM 884 O O . ALA A 1 110 ? -25.574 2.564 19.057 1.00 92.31 110 ALA A O 1
ATOM 885 N N . ARG A 1 111 ? -23.558 3.073 18.232 1.00 92.25 111 ARG A N 1
ATOM 886 C CA . ARG A 1 111 ? -23.168 3.945 19.359 1.00 92.25 111 ARG A CA 1
ATOM 887 C C . ARG A 1 111 ? -23.882 5.298 19.369 1.00 92.25 111 ARG A C 1
ATOM 889 O O . ARG A 1 111 ? -24.011 5.896 20.430 1.00 92.25 111 ARG A O 1
ATOM 896 N N . LEU A 1 112 ? -24.276 5.799 18.199 1.00 91.06 112 LEU A N 1
ATOM 897 C CA . LEU A 1 112 ? -24.950 7.091 18.030 1.00 91.06 112 LEU A CA 1
ATOM 898 C C . LEU A 1 112 ? -26.476 6.991 18.079 1.00 91.06 112 LEU A C 1
ATOM 900 O O . LEU A 1 112 ? -27.136 8.023 18.055 1.00 91.06 112 LEU A O 1
ATOM 904 N N . ALA A 1 113 ? -27.026 5.784 18.188 1.00 83.44 113 ALA A N 1
ATOM 905 C CA . ALA A 1 113 ? -28.449 5.550 18.365 1.00 83.44 113 ALA A CA 1
ATOM 906 C C . ALA A 1 113 ? -28.857 5.279 19.833 1.00 83.44 113 ALA A C 1
ATOM 908 O O . ALA A 1 113 ? -29.635 4.348 20.051 1.00 83.44 113 ALA A O 1
ATOM 909 N N . PRO A 1 114 ? -28.384 6.012 20.870 1.00 66.25 114 PRO A N 1
ATOM 910 C CA . PRO A 1 114 ? -29.023 5.902 22.162 1.00 66.25 114 PRO A CA 1
ATOM 911 C C . PRO A 1 114 ? -30.330 6.711 22.127 1.00 66.25 114 PRO A C 1
ATOM 913 O O . PRO A 1 114 ? -30.350 7.894 21.792 1.00 66.25 114 PRO A O 1
ATOM 916 N N . ASP A 1 115 ? -31.415 6.059 22.529 1.00 57.00 115 ASP A N 1
ATOM 917 C CA . ASP A 1 115 ? -32.560 6.674 23.212 1.00 57.00 115 ASP A CA 1
ATOM 918 C C . ASP A 1 115 ? -33.709 7.341 22.443 1.00 57.00 115 ASP A C 1
ATOM 920 O O . ASP A 1 115 ? -34.701 7.689 23.083 1.00 57.00 115 ASP A O 1
ATOM 924 N N . VAL A 1 116 ? -33.714 7.427 21.107 1.00 56.84 116 VAL A N 1
ATOM 925 C CA . VAL A 1 116 ? -34.944 7.904 20.420 1.00 56.84 116 VAL A CA 1
ATOM 926 C C . VAL A 1 116 ? -36.111 6.917 20.605 1.00 56.84 116 VAL A C 1
ATOM 928 O O . VAL A 1 116 ? -37.265 7.323 20.650 1.00 56.84 116 VAL A O 1
ATOM 931 N N . ALA A 1 117 ? -35.819 5.630 20.823 1.00 55.28 117 ALA A N 1
ATOM 932 C CA . ALA A 1 117 ? -36.832 4.622 21.147 1.00 55.28 117 ALA A CA 1
ATOM 933 C C . ALA A 1 117 ? -37.299 4.648 22.620 1.00 55.28 117 ALA A C 1
ATOM 935 O O . ALA A 1 117 ? -38.325 4.053 22.935 1.00 55.28 117 ALA A O 1
ATOM 936 N N . ALA A 1 118 ? -36.586 5.323 23.532 1.00 56.66 118 ALA A N 1
ATOM 937 C CA . ALA A 1 118 ? -36.974 5.397 24.945 1.00 56.66 118 ALA A CA 1
ATOM 938 C C . ALA A 1 118 ? -37.813 6.643 25.282 1.00 56.66 118 ALA A C 1
ATOM 940 O O . ALA A 1 118 ? -38.469 6.676 26.323 1.00 56.66 118 ALA A O 1
ATOM 941 N N . GLN A 1 119 ? -37.837 7.658 24.409 1.00 54.78 119 GLN A N 1
ATOM 942 C CA . GLN A 1 119 ? -38.610 8.886 24.638 1.00 54.78 119 GLN A CA 1
ATOM 943 C C . GLN A 1 119 ? -40.077 8.809 24.177 1.00 54.78 119 GLN A C 1
ATOM 945 O O . GLN A 1 119 ? -40.868 9.648 24.598 1.00 54.78 119 GLN A O 1
ATOM 950 N N . ASP A 1 120 ? -40.486 7.765 23.445 1.00 55.19 120 ASP A N 1
ATOM 951 C CA . ASP A 1 120 ? -41.906 7.513 23.113 1.00 55.19 120 ASP A CA 1
ATOM 952 C C . ASP A 1 120 ? -42.675 6.752 24.214 1.00 55.19 120 ASP A C 1
ATOM 954 O O . ASP A 1 120 ? -43.876 6.508 24.110 1.00 55.19 120 ASP A O 1
ATOM 958 N N . ALA A 1 121 ? -42.016 6.436 25.335 1.00 57.34 121 ALA A N 1
ATOM 959 C CA . ALA A 1 121 ? -42.673 5.961 26.555 1.00 57.34 121 ALA A CA 1
ATOM 960 C C . ALA A 1 121 ? -43.049 7.105 27.522 1.00 57.34 121 ALA A C 1
ATOM 962 O O . ALA A 1 121 ? -43.409 6.850 28.678 1.00 57.34 121 ALA A O 1
ATOM 963 N N . VAL A 1 122 ? -43.016 8.373 27.079 1.00 58.41 122 VAL A N 1
ATOM 964 C CA . VAL A 1 122 ? -43.684 9.472 27.794 1.00 58.41 122 VAL A CA 1
ATOM 965 C C . VAL A 1 122 ? -45.189 9.319 27.597 1.00 58.41 122 VAL A C 1
ATOM 967 O O . VAL A 1 122 ? -45.800 9.923 26.730 1.00 58.41 122 VAL A O 1
ATOM 970 N N . LYS A 1 123 ? -45.758 8.449 28.432 1.00 58.50 123 LYS A N 1
ATOM 971 C CA . LYS A 1 123 ? -47.131 8.382 28.945 1.00 58.50 123 LYS A CA 1
ATOM 972 C C . LYS A 1 123 ? -47.990 9.620 28.616 1.00 58.50 123 LYS A C 1
ATOM 974 O O . LYS A 1 123 ? -48.257 10.442 29.493 1.00 58.50 123 LYS A O 1
ATOM 979 N N . ILE A 1 124 ? -48.468 9.734 27.377 1.00 58.91 124 ILE A N 1
ATOM 980 C CA . ILE A 1 124 ? -49.595 10.606 27.045 1.00 58.91 124 ILE A CA 1
ATOM 981 C C . ILE A 1 124 ? -50.801 9.953 27.713 1.00 58.91 124 ILE A C 1
ATOM 983 O O . ILE A 1 124 ? -51.198 8.840 27.365 1.00 58.91 124 ILE A O 1
ATOM 987 N N . GLN A 1 125 ? -51.319 10.598 28.757 1.00 56.69 125 GLN A N 1
ATOM 988 C CA . GLN A 1 125 ? -52.536 10.133 29.405 1.00 56.69 125 GLN A CA 1
ATOM 989 C C . GLN A 1 125 ? -53.699 10.185 28.402 1.00 56.69 125 GLN A C 1
ATOM 991 O O . GLN A 1 125 ? -53.839 11.177 27.685 1.00 56.69 125 GLN A O 1
ATOM 996 N N . PRO A 1 126 ? -54.535 9.136 28.346 1.00 59.53 126 PRO A N 1
ATOM 997 C CA . PRO A 1 126 ? -55.653 9.057 27.426 1.00 59.53 126 PRO A CA 1
ATOM 998 C C . PRO A 1 126 ? -56.821 9.870 27.987 1.00 59.53 126 PRO A C 1
ATOM 1000 O O . PRO A 1 126 ? -57.678 9.355 28.699 1.00 59.53 126 PRO A O 1
ATOM 1003 N N . SER A 1 127 ? -56.861 11.155 27.667 1.00 58.16 127 SER A N 1
ATO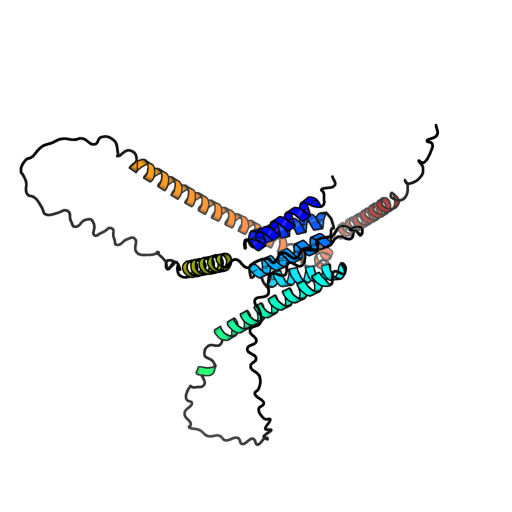M 1004 C CA . SER A 1 127 ? -58.074 11.957 27.797 1.00 58.16 127 SER A CA 1
ATOM 1005 C C . SER A 1 127 ? -58.078 12.995 26.686 1.00 58.16 127 SER A C 1
ATOM 1007 O O . SER A 1 127 ? -57.627 14.116 26.882 1.00 58.16 127 SER A O 1
ATOM 1009 N N . ASP A 1 128 ? -58.417 12.539 25.481 1.00 48.06 128 ASP A N 1
ATOM 1010 C CA . ASP A 1 128 ? -59.371 13.190 24.572 1.00 48.06 128 ASP A CA 1
ATOM 1011 C C . ASP A 1 128 ? -59.235 12.593 23.166 1.00 48.06 128 ASP A C 1
ATOM 1013 O O . ASP A 1 128 ? -58.488 13.027 22.293 1.00 48.06 128 ASP A O 1
ATOM 1017 N N . VAL A 1 129 ? -59.982 11.502 23.018 1.00 56.19 129 VAL A N 1
ATOM 1018 C CA . VAL A 1 129 ? -60.717 11.057 21.834 1.00 56.19 129 VAL A CA 1
ATOM 1019 C C . VAL A 1 129 ? -60.858 12.130 20.745 1.00 56.19 129 VAL A C 1
ATOM 1021 O O . VAL A 1 129 ? -61.631 13.061 20.932 1.00 56.19 129 VAL A O 1
ATOM 1024 N N . ILE A 1 130 ? -60.269 11.904 19.562 1.00 50.16 130 ILE A N 1
ATOM 1025 C CA . ILE A 1 130 ? -60.978 12.059 18.276 1.00 50.16 130 ILE A CA 1
ATOM 1026 C C . ILE A 1 130 ? -60.538 10.930 17.335 1.00 50.16 130 ILE A C 1
ATOM 1028 O O . ILE A 1 130 ? -59.420 10.882 16.830 1.00 50.16 130 ILE A O 1
ATOM 1032 N N . THR A 1 131 ? -61.470 10.013 17.118 1.00 54.56 131 THR A N 1
ATOM 1033 C CA . THR A 1 131 ? -61.422 8.873 16.207 1.00 54.56 131 THR A CA 1
ATOM 1034 C C . THR A 1 131 ? -61.403 9.338 14.748 1.00 54.56 131 THR A C 1
ATOM 1036 O O . THR A 1 131 ? -62.336 10.010 14.316 1.00 54.56 131 THR A O 1
ATOM 1039 N N . TYR A 1 132 ? -60.419 8.901 13.961 1.00 47.72 132 TYR A N 1
ATOM 1040 C CA . TYR A 1 132 ? -60.564 8.791 12.506 1.00 47.72 132 TYR A CA 1
ATOM 1041 C C . TYR A 1 132 ? -60.347 7.333 12.103 1.00 47.72 132 TYR A C 1
ATOM 1043 O O . TYR A 1 132 ? -59.237 6.810 12.137 1.00 47.72 132 TYR A O 1
ATOM 1051 N N . GLN A 1 133 ? -61.455 6.672 11.761 1.00 50.66 133 GLN A N 1
ATOM 1052 C CA . GLN A 1 133 ? -61.463 5.395 11.058 1.00 50.66 133 GLN A CA 1
ATOM 1053 C C . GLN A 1 133 ? -60.922 5.619 9.644 1.00 50.66 133 GLN A C 1
ATOM 1055 O O . GLN A 1 133 ? -61.554 6.308 8.847 1.00 50.66 133 GLN A O 1
ATOM 1060 N N . SER A 1 134 ? -59.789 5.000 9.322 1.00 49.28 134 SER A N 1
ATOM 1061 C CA . SER A 1 134 ? -59.399 4.738 7.939 1.00 49.28 134 SER A CA 1
ATOM 1062 C C . SER A 1 134 ? -59.253 3.233 7.774 1.00 49.28 134 SER A C 1
ATOM 1064 O O . SER A 1 134 ? -58.309 2.623 8.269 1.00 49.28 134 SER A O 1
ATOM 1066 N N . HIS A 1 135 ? -60.246 2.635 7.121 1.00 50.12 135 HIS A N 1
ATOM 1067 C CA . HIS A 1 135 ? -60.169 1.294 6.561 1.00 50.12 135 HIS A CA 1
ATOM 1068 C C . HIS A 1 135 ? -59.125 1.257 5.441 1.00 50.12 135 HIS A C 1
ATOM 1070 O O . HIS A 1 135 ? -59.092 2.158 4.607 1.00 50.12 135 HIS A O 1
ATOM 1076 N N . GLY A 1 136 ? -58.312 0.201 5.398 1.00 42.91 136 GLY A N 1
ATOM 1077 C CA . GLY A 1 136 ? -57.342 0.007 4.324 1.00 42.91 136 GLY A CA 1
ATOM 1078 C C . GLY A 1 136 ? -56.464 -1.223 4.515 1.00 42.91 136 GLY A C 1
ATOM 1079 O O . GLY A 1 136 ? -55.289 -1.075 4.798 1.00 42.91 136 GLY A O 1
ATOM 1080 N N . GLN A 1 137 ? -57.100 -2.390 4.387 1.00 43.53 137 GLN A N 1
ATOM 1081 C CA . GLN A 1 137 ? -56.596 -3.661 3.844 1.00 43.53 137 GLN A CA 1
ATOM 1082 C C . GLN A 1 137 ? -55.280 -4.261 4.377 1.00 43.53 137 GLN A C 1
ATOM 1084 O O . GLN A 1 137 ? -54.182 -3.763 4.160 1.00 43.53 137 GLN A O 1
ATOM 1089 N N . GLN A 1 138 ? -55.469 -5.421 5.012 1.00 47.16 138 GLN A N 1
ATOM 1090 C CA . GLN A 1 138 ? -54.494 -6.477 5.256 1.00 47.16 138 GLN A CA 1
ATOM 1091 C C . GLN A 1 138 ? -53.929 -7.005 3.933 1.00 47.16 138 GLN A C 1
ATOM 1093 O O . GLN A 1 138 ? -54.706 -7.414 3.072 1.00 47.16 138 GLN A O 1
ATOM 1098 N N . GLU A 1 139 ? -52.607 -7.098 3.839 1.00 50.50 139 GLU A N 1
ATOM 1099 C CA . GLU A 1 139 ? -51.949 -8.197 3.138 1.00 50.50 139 GLU A CA 1
ATOM 1100 C C . GLU A 1 139 ? -50.963 -8.818 4.132 1.00 50.50 139 GLU A C 1
ATOM 1102 O O . GLU A 1 139 ? -50.042 -8.170 4.630 1.00 50.50 139 GLU A O 1
ATOM 1107 N N . GLU A 1 140 ? -51.295 -10.048 4.516 1.00 58.78 140 GLU A N 1
ATOM 1108 C CA . GLU A 1 140 ? -50.440 -11.000 5.207 1.00 58.78 140 GLU A CA 1
ATOM 1109 C C . GLU A 1 140 ? -49.418 -11.506 4.182 1.00 58.78 140 GLU A C 1
ATOM 1111 O O . GLU A 1 140 ? -49.816 -12.062 3.161 1.00 58.78 140 GLU A O 1
ATOM 1116 N N . GLU A 1 141 ? -48.123 -11.335 4.437 1.00 55.88 141 GLU A N 1
ATOM 1117 C CA . GLU A 1 141 ? -47.107 -12.200 3.838 1.00 55.88 141 GLU A CA 1
ATOM 1118 C C . GLU A 1 141 ? -46.251 -12.786 4.955 1.00 55.88 141 GLU A C 1
ATOM 1120 O O . GLU A 1 141 ? -45.734 -12.083 5.829 1.00 55.88 141 GLU A O 1
ATOM 1125 N N . GLU A 1 142 ? -46.248 -14.113 4.933 1.00 55.75 142 GLU A N 1
ATOM 1126 C CA . GLU A 1 142 ? -45.769 -15.046 5.932 1.00 55.75 142 GLU A CA 1
ATOM 1127 C C . GLU A 1 142 ? -44.246 -15.045 6.075 1.00 55.75 142 GLU A C 1
ATOM 1129 O O . GLU A 1 142 ? -43.475 -14.724 5.170 1.00 55.75 142 GLU A O 1
ATOM 1134 N N . GLU A 1 143 ? -43.851 -15.444 7.276 1.00 54.09 143 GLU A N 1
ATOM 1135 C CA . GLU A 1 143 ? -42.509 -15.778 7.713 1.00 54.09 143 GLU A CA 1
ATOM 1136 C C . GLU A 1 143 ? -41.915 -16.929 6.886 1.00 54.09 143 GLU A C 1
ATOM 1138 O O . GLU A 1 143 ? -42.525 -17.988 6.781 1.00 54.09 143 GLU A O 1
ATOM 1143 N N . GLU A 1 144 ? -40.666 -16.786 6.435 1.00 53.31 144 GLU A N 1
ATOM 1144 C CA . GLU A 1 144 ? -39.741 -17.922 6.373 1.00 53.31 144 GLU A CA 1
ATOM 1145 C C . GLU A 1 144 ? -38.406 -17.519 7.015 1.00 53.31 144 GLU A C 1
ATOM 1147 O O . GLU A 1 144 ? -37.565 -16.808 6.460 1.00 53.31 144 GLU A O 1
ATOM 1152 N N . GLU A 1 145 ? -38.273 -17.957 8.263 1.00 60.09 145 GLU A N 1
ATOM 1153 C CA . GLU A 1 145 ? -37.052 -18.055 9.042 1.00 60.09 145 GLU A CA 1
ATOM 1154 C C . GLU A 1 145 ? -36.348 -19.361 8.640 1.00 60.09 145 GLU A C 1
ATOM 1156 O O . GLU A 1 145 ? -36.877 -20.429 8.917 1.00 60.09 145 GLU A O 1
ATOM 1161 N N . GLU A 1 146 ? -35.160 -19.321 8.025 1.00 50.66 146 GLU A N 1
ATOM 1162 C CA . GLU A 1 146 ? -34.235 -20.464 8.077 1.00 50.66 146 GLU A CA 1
ATOM 1163 C C . GLU A 1 146 ? -32.800 -20.080 7.679 1.00 50.66 146 GLU A C 1
ATOM 1165 O O . GLU A 1 146 ? -32.559 -19.409 6.677 1.00 50.66 146 GLU A O 1
ATOM 1170 N N . GLY A 1 147 ? -31.825 -20.552 8.467 1.00 46.00 147 GLY A N 1
ATOM 1171 C CA . GLY A 1 147 ? -30.437 -20.693 8.014 1.00 46.00 147 GLY A CA 1
ATOM 1172 C C . GLY A 1 147 ? -29.380 -19.823 8.696 1.00 46.00 147 GLY A C 1
ATOM 1173 O O . GLY A 1 147 ? -28.646 -19.098 8.030 1.00 46.00 147 GLY A O 1
ATOM 1174 N N . ARG A 1 148 ? -29.208 -19.964 10.018 1.00 56.94 148 ARG A N 1
ATOM 1175 C CA . ARG A 1 148 ? -27.879 -19.797 10.634 1.00 56.94 148 ARG A CA 1
ATOM 1176 C C . ARG A 1 148 ? -26.955 -20.884 10.074 1.00 56.94 148 ARG A C 1
ATOM 1178 O O . ARG A 1 148 ? -27.144 -22.049 10.415 1.00 56.94 148 ARG A O 1
ATOM 1185 N N . SER A 1 149 ? -25.952 -20.514 9.282 1.00 51.25 149 SER A N 1
ATOM 1186 C CA . SER A 1 149 ? -24.748 -21.333 9.136 1.00 51.25 149 SER A CA 1
ATOM 1187 C C . SER A 1 149 ? -23.602 -20.670 9.900 1.00 51.25 149 SER A C 1
ATOM 1189 O O . SER A 1 149 ? -23.068 -19.625 9.530 1.00 51.25 149 SER A O 1
ATOM 1191 N N . ASP A 1 150 ? -23.287 -21.267 11.048 1.00 54.94 150 ASP A N 1
ATOM 1192 C CA . ASP A 1 150 ? -22.037 -21.062 11.769 1.00 54.94 150 ASP A CA 1
ATOM 1193 C C . ASP A 1 150 ? -20.928 -21.785 10.990 1.00 54.94 150 ASP A C 1
ATOM 1195 O O . ASP A 1 150 ? -20.478 -22.863 11.377 1.00 54.94 150 ASP A O 1
ATOM 1199 N N . ASP A 1 151 ? -20.517 -21.216 9.857 1.00 48.66 151 ASP A N 1
ATOM 1200 C CA . ASP A 1 151 ? -19.329 -21.680 9.148 1.00 48.66 151 ASP A CA 1
ATOM 1201 C C . ASP A 1 151 ? -18.098 -20.979 9.727 1.00 48.66 151 ASP A C 1
ATOM 1203 O O . ASP A 1 151 ? -17.705 -19.866 9.368 1.00 48.66 151 ASP A O 1
ATOM 1207 N N . ASP A 1 152 ? -17.528 -21.695 10.689 1.00 59.84 152 ASP A N 1
ATOM 1208 C CA . ASP A 1 152 ? -16.143 -21.690 11.137 1.00 59.84 152 ASP A CA 1
ATOM 1209 C C . ASP A 1 152 ? -15.182 -21.817 9.935 1.00 59.84 152 ASP A C 1
ATOM 1211 O O . ASP A 1 152 ? -14.611 -22.871 9.662 1.00 59.84 152 ASP A O 1
ATOM 1215 N N . GLU A 1 153 ? -15.025 -20.744 9.153 1.00 45.19 153 GLU A N 1
ATOM 1216 C CA . GLU A 1 153 ? -14.107 -20.719 8.015 1.00 45.19 153 GLU A CA 1
ATOM 1217 C C . GLU A 1 153 ? -12.766 -20.085 8.410 1.00 45.19 153 GLU A C 1
ATOM 1219 O O . GLU A 1 153 ? -12.536 -18.878 8.332 1.00 45.19 153 GLU A O 1
ATOM 1224 N N . GLY A 1 154 ? -11.859 -20.961 8.839 1.00 40.84 154 GLY A N 1
ATOM 1225 C CA . GLY A 1 154 ? -10.504 -21.000 8.305 1.00 40.84 154 GLY A CA 1
ATOM 1226 C C . GLY A 1 154 ? -9.647 -19.759 8.531 1.00 40.84 154 GLY A C 1
ATOM 1227 O O . GLY A 1 154 ? -9.599 -18.831 7.724 1.00 40.84 154 GLY A O 1
ATOM 1228 N N . SER A 1 155 ? -8.799 -19.837 9.555 1.00 52.00 155 SER A N 1
ATOM 1229 C CA . SER A 1 155 ? -7.506 -19.155 9.567 1.00 52.00 155 SER A CA 1
ATOM 1230 C C . SER A 1 155 ? -6.715 -19.547 8.309 1.00 52.00 155 SER A C 1
ATOM 1232 O O . SER A 1 155 ? -5.969 -20.525 8.313 1.00 52.00 155 SER A O 1
ATOM 1234 N N . LEU A 1 156 ? -6.908 -18.808 7.213 1.00 47.50 156 LEU A N 1
ATOM 1235 C CA . LEU A 1 156 ? -6.193 -19.031 5.963 1.00 47.50 156 LEU A CA 1
ATOM 1236 C C . LEU A 1 156 ? -4.689 -18.848 6.210 1.00 47.50 156 LEU A C 1
ATOM 1238 O O . LEU A 1 156 ? -4.285 -17.841 6.809 1.00 47.50 156 LEU A O 1
ATOM 1242 N N . PRO A 1 157 ? -3.850 -19.799 5.763 1.00 50.59 157 PRO A N 1
ATOM 1243 C CA . PRO A 1 157 ? -2.410 -19.656 5.873 1.00 50.59 157 PRO A CA 1
ATOM 1244 C C . PRO A 1 157 ? -1.944 -18.422 5.083 1.00 50.59 157 PRO A C 1
ATOM 1246 O O . PRO A 1 157 ? -2.636 -17.973 4.162 1.00 50.59 157 PRO A O 1
ATOM 1249 N N . PRO A 1 158 ? -0.766 -17.863 5.402 1.00 45.81 158 PRO A N 1
ATOM 1250 C CA . PRO A 1 158 ? -0.160 -16.813 4.598 1.00 45.81 158 PRO A CA 1
ATOM 1251 C C . PRO A 1 158 ? 0.072 -17.351 3.180 1.00 45.81 158 PRO A C 1
ATOM 1253 O O . PRO A 1 158 ? 0.992 -18.127 2.936 1.00 45.81 158 PRO A O 1
ATOM 1256 N N . ILE A 1 159 ? -0.792 -16.975 2.239 1.00 43.84 159 ILE A N 1
ATOM 1257 C CA . ILE A 1 159 ? -0.576 -17.231 0.818 1.00 43.84 159 ILE A CA 1
ATOM 1258 C C . ILE A 1 159 ? 0.492 -16.231 0.382 1.00 43.84 159 ILE A C 1
ATOM 1260 O O . ILE A 1 159 ? 0.194 -15.052 0.203 1.00 43.84 159 ILE A O 1
ATOM 1264 N N . ASP A 1 160 ? 1.737 -16.692 0.260 1.00 46.53 160 ASP A N 1
ATOM 1265 C CA . ASP A 1 160 ? 2.798 -15.971 -0.445 1.00 46.53 160 ASP A CA 1
ATOM 1266 C C . ASP A 1 160 ? 2.668 -16.285 -1.949 1.00 46.53 160 ASP A C 1
ATOM 1268 O O . ASP A 1 160 ? 3.026 -17.388 -2.376 1.00 46.53 160 ASP A O 1
ATOM 1272 N N . PRO A 1 161 ? 2.142 -15.370 -2.791 1.00 55.59 161 PRO A N 1
ATOM 1273 C CA . PRO A 1 161 ? 1.847 -15.667 -4.195 1.00 55.59 161 PRO A CA 1
ATOM 1274 C C . PRO A 1 161 ? 3.101 -15.802 -5.074 1.00 55.59 161 PRO A C 1
ATOM 1276 O O . PRO A 1 161 ? 2.981 -16.009 -6.282 1.00 55.59 161 PRO A O 1
ATOM 1279 N N . TYR A 1 162 ? 4.308 -15.646 -4.513 1.00 52.12 162 TYR A N 1
ATOM 1280 C CA . TYR A 1 162 ? 5.523 -15.433 -5.301 1.00 52.12 162 TYR A CA 1
ATOM 1281 C C . TYR A 1 162 ? 6.633 -16.483 -5.164 1.00 52.12 162 TYR A C 1
ATOM 1283 O O . TYR A 1 162 ? 7.691 -16.304 -5.771 1.00 52.12 162 TYR A O 1
ATOM 1291 N N . ILE A 1 163 ? 6.397 -17.640 -4.534 1.00 45.56 163 ILE A N 1
ATOM 1292 C CA . ILE A 1 163 ? 7.324 -18.783 -4.649 1.00 45.56 163 ILE A CA 1
ATOM 1293 C C . ILE A 1 163 ? 7.071 -19.527 -5.974 1.00 45.56 163 ILE A C 1
ATOM 1295 O O . ILE A 1 163 ? 6.570 -20.647 -6.015 1.00 45.56 163 ILE A O 1
ATOM 1299 N N . ARG A 1 164 ? 7.441 -18.915 -7.106 1.00 45.56 164 ARG A N 1
ATOM 1300 C CA . ARG A 1 164 ? 7.759 -19.679 -8.323 1.00 45.56 164 ARG A CA 1
ATOM 1301 C C . ARG A 1 164 ? 9.249 -19.987 -8.305 1.00 45.56 164 ARG A C 1
ATOM 1303 O O . ARG A 1 164 ? 10.054 -19.233 -8.844 1.00 45.56 164 ARG A O 1
ATOM 1310 N N . VAL A 1 165 ? 9.597 -21.123 -7.700 1.00 43.53 165 VAL A N 1
ATOM 1311 C CA . VAL A 1 165 ? 10.864 -21.810 -7.965 1.00 43.53 165 VAL A CA 1
ATOM 1312 C C . VAL A 1 165 ? 10.871 -22.154 -9.451 1.00 43.53 165 VAL A C 1
ATOM 1314 O O . VAL A 1 165 ? 10.190 -23.077 -9.899 1.00 43.53 165 VAL A O 1
ATOM 1317 N N . THR A 1 166 ? 11.609 -21.385 -10.244 1.00 43.66 166 THR A N 1
ATOM 1318 C CA . THR A 1 166 ? 11.960 -21.776 -11.605 1.00 43.66 166 THR A CA 1
ATOM 1319 C C . THR A 1 166 ? 12.835 -23.021 -11.513 1.00 43.66 166 THR A C 1
ATOM 1321 O O . THR A 1 166 ? 14.030 -22.931 -11.234 1.00 43.66 166 THR A O 1
ATOM 1324 N N . LYS A 1 167 ? 12.225 -24.194 -11.713 1.00 49.88 167 LYS A N 1
ATOM 1325 C CA . LYS A 1 167 ? 12.945 -25.434 -12.017 1.00 49.88 167 LYS A CA 1
ATOM 1326 C C . LYS A 1 167 ? 13.829 -25.191 -13.251 1.00 49.88 167 LYS A C 1
ATOM 1328 O O . LYS A 1 167 ? 13.289 -24.763 -14.273 1.00 49.88 167 LYS A O 1
ATOM 1333 N N . PRO A 1 168 ? 15.141 -25.470 -13.206 1.00 52.69 168 PRO A N 1
ATOM 1334 C CA . PRO A 1 168 ? 15.924 -25.607 -14.427 1.00 52.69 168 PRO A CA 1
ATOM 1335 C C . PRO A 1 168 ? 15.477 -26.868 -15.196 1.00 52.69 168 PRO A C 1
ATOM 1337 O O . PRO A 1 168 ? 14.936 -27.798 -14.585 1.00 52.69 168 PRO A O 1
ATOM 1340 N N . PRO A 1 169 ? 15.673 -26.920 -16.525 1.00 49.34 169 PRO A N 1
ATOM 1341 C CA . PRO A 1 169 ? 15.302 -28.074 -17.334 1.00 49.34 169 PRO A CA 1
ATOM 1342 C C . PRO A 1 169 ? 16.202 -29.260 -16.969 1.00 49.34 169 PRO A C 1
ATOM 1344 O O . PRO A 1 169 ? 17.412 -29.227 -17.182 1.00 49.34 169 PRO A O 1
ATOM 1347 N N . VAL A 1 170 ? 15.605 -30.301 -16.389 1.00 41.19 170 VAL A N 1
ATOM 1348 C CA . VAL A 1 170 ? 16.282 -31.562 -16.077 1.00 41.19 170 VAL A CA 1
ATOM 1349 C C . VAL A 1 170 ? 16.127 -32.487 -17.277 1.00 41.19 170 VAL A C 1
ATOM 1351 O O . VAL A 1 170 ? 15.015 -32.860 -17.648 1.00 41.19 170 VAL A O 1
ATOM 1354 N N . THR A 1 171 ? 17.260 -32.828 -17.882 1.00 50.25 171 THR A N 1
ATOM 1355 C CA . THR A 1 171 ? 17.427 -33.958 -18.795 1.00 50.25 171 THR A CA 1
ATOM 1356 C C . THR A 1 171 ? 17.028 -35.252 -18.095 1.00 50.25 171 THR A C 1
ATOM 1358 O O . THR A 1 171 ? 17.427 -35.489 -16.956 1.00 50.25 171 THR A O 1
ATOM 1361 N N . GLU A 1 172 ? 16.237 -36.071 -18.784 1.00 48.56 172 GLU A N 1
ATOM 1362 C CA . GLU A 1 172 ? 15.802 -37.390 -18.333 1.00 48.56 172 GLU A CA 1
ATOM 1363 C C . GLU A 1 172 ? 16.994 -38.251 -17.906 1.00 48.56 172 GLU A C 1
ATOM 1365 O O . GLU A 1 172 ? 17.835 -38.600 -18.731 1.00 48.56 172 GLU A O 1
ATOM 1370 N N . ASP A 1 173 ? 17.027 -38.660 -16.638 1.00 40.97 173 ASP A N 1
ATOM 1371 C CA . ASP A 1 173 ?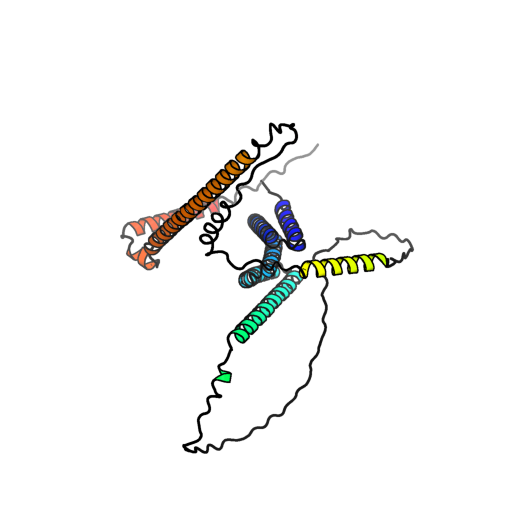 17.724 -39.885 -16.277 1.00 40.97 173 ASP A CA 1
ATOM 1372 C C . ASP A 1 173 ? 16.953 -40.664 -15.211 1.00 40.97 173 ASP A C 1
ATOM 1374 O O . ASP A 1 173 ? 16.427 -40.131 -14.229 1.00 40.97 173 ASP A O 1
ATOM 1378 N N . LYS A 1 174 ? 16.813 -41.959 -15.475 1.00 50.00 174 LYS A N 1
ATOM 1379 C CA . LYS A 1 174 ? 15.975 -42.896 -14.733 1.00 50.00 174 LYS A CA 1
ATOM 1380 C C . LYS A 1 174 ? 16.767 -43.422 -13.546 1.00 50.00 174 LYS A C 1
ATOM 1382 O O . LYS A 1 174 ? 17.675 -44.221 -13.747 1.00 50.00 174 LYS A O 1
ATOM 1387 N N . SER A 1 175 ? 16.370 -43.113 -12.310 1.00 46.44 175 SER A N 1
ATOM 1388 C CA . SER A 1 175 ? 16.760 -43.924 -11.143 1.00 46.44 175 SER A CA 1
ATOM 1389 C C . SER A 1 175 ? 15.810 -43.790 -9.947 1.00 46.44 175 SER A C 1
ATOM 1391 O O . SER A 1 175 ? 15.764 -42.791 -9.247 1.00 46.44 175 SER A O 1
ATOM 1393 N N . LYS A 1 176 ? 15.028 -44.861 -9.781 1.00 46.03 176 LYS A N 1
ATOM 1394 C CA . LYS A 1 176 ? 14.625 -45.571 -8.554 1.00 46.03 176 LYS A CA 1
ATOM 1395 C C . LYS A 1 176 ? 14.761 -44.864 -7.186 1.00 46.03 176 LYS A C 1
ATOM 1397 O O . LYS A 1 176 ? 15.860 -44.568 -6.750 1.00 46.03 176 LYS A O 1
ATOM 1402 N N . LYS A 1 177 ? 13.626 -44.905 -6.467 1.00 47.94 177 LYS A N 1
ATOM 1403 C CA . LYS A 1 177 ? 13.430 -45.251 -5.040 1.00 47.94 177 LYS A CA 1
ATOM 1404 C C . LYS A 1 177 ? 14.284 -44.508 -3.999 1.00 47.94 177 LYS A C 1
ATOM 1406 O O . LYS A 1 177 ? 15.451 -44.823 -3.831 1.00 47.94 177 LYS A O 1
ATOM 1411 N N . ASN A 1 178 ? 13.624 -43.693 -3.174 1.00 36.28 178 ASN A N 1
ATOM 1412 C CA . ASN A 1 178 ? 13.417 -43.984 -1.747 1.00 36.28 178 ASN A CA 1
ATOM 1413 C C . ASN A 1 178 ? 12.408 -42.989 -1.154 1.00 36.28 178 ASN A C 1
ATOM 1415 O O . ASN A 1 178 ? 12.521 -41.784 -1.347 1.00 36.28 178 ASN A O 1
ATOM 1419 N N . ALA A 1 179 ? 11.395 -43.529 -0.479 1.00 47.47 179 ALA A N 1
ATOM 1420 C CA . ALA A 1 179 ? 10.466 -42.781 0.348 1.00 47.47 179 ALA A CA 1
ATOM 1421 C C . ALA A 1 179 ? 11.042 -42.762 1.766 1.00 47.47 179 ALA A C 1
ATOM 1423 O O . ALA A 1 179 ? 11.110 -43.813 2.401 1.00 47.47 179 ALA A O 1
ATOM 1424 N N . GLU A 1 180 ? 11.458 -41.592 2.241 1.00 41.97 180 GLU A N 1
ATOM 1425 C CA . GLU A 1 180 ? 11.693 -41.359 3.663 1.00 41.97 180 GLU A CA 1
ATOM 1426 C C . GLU A 1 180 ? 10.596 -40.448 4.205 1.00 41.97 180 GLU A C 1
ATOM 1428 O O . GLU A 1 180 ? 10.348 -39.338 3.738 1.00 41.97 180 GLU A O 1
ATOM 1433 N N . SER A 1 181 ? 9.892 -41.041 5.159 1.00 47.19 181 SER A N 1
ATOM 1434 C CA . SER A 1 181 ? 8.826 -40.522 5.995 1.00 47.19 181 SER A CA 1
ATOM 1435 C C . SER A 1 181 ? 9.366 -39.416 6.903 1.00 47.19 181 SER A C 1
ATOM 1437 O O . SER A 1 181 ? 10.250 -39.675 7.715 1.00 47.19 181 SER A O 1
ATOM 1439 N N . CYS A 1 182 ? 8.804 -38.210 6.810 1.00 40.53 182 CYS A N 1
ATOM 1440 C CA . CYS A 1 182 ? 9.040 -37.145 7.780 1.00 40.53 182 CYS A CA 1
ATOM 1441 C C . CYS A 1 182 ? 8.149 -37.413 9.000 1.00 40.53 182 CYS A C 1
ATOM 1443 O O . CYS A 1 182 ? 6.930 -37.294 8.919 1.00 40.53 182 CYS A O 1
ATOM 1445 N N . SER A 1 183 ? 8.759 -37.867 10.093 1.00 46.22 183 SER A N 1
ATOM 1446 C CA . SER A 1 183 ? 8.101 -38.096 11.376 1.00 46.22 183 SER A CA 1
ATOM 1447 C C . SER A 1 183 ? 7.818 -36.767 12.074 1.00 46.22 183 SER A C 1
ATOM 1449 O O . SER A 1 183 ? 8.757 -36.020 12.347 1.00 46.22 183 SER A O 1
ATOM 1451 N N . ASP A 1 184 ? 6.552 -36.517 12.403 1.00 50.84 184 ASP A N 1
ATOM 1452 C CA . ASP A 1 184 ? 6.127 -35.466 13.327 1.00 50.84 184 ASP A CA 1
ATOM 1453 C C . ASP A 1 184 ? 6.763 -35.698 14.708 1.00 50.84 184 ASP A C 1
ATOM 1455 O O . ASP A 1 184 ? 6.397 -36.624 15.437 1.00 50.84 184 ASP A O 1
ATOM 1459 N N . SER A 1 185 ? 7.745 -34.873 15.072 1.00 58.66 185 SER A N 1
ATOM 1460 C CA . SER A 1 185 ? 8.308 -34.844 16.420 1.00 58.66 185 SER A CA 1
ATOM 1461 C C . SER A 1 185 ? 7.321 -34.183 17.383 1.00 58.66 185 SER A C 1
ATOM 1463 O O . SER A 1 185 ? 7.044 -32.989 17.294 1.00 58.66 185 SER A O 1
ATOM 1465 N N . GLU A 1 186 ? 6.835 -34.941 18.373 1.00 72.31 186 GLU A N 1
ATOM 1466 C CA . GLU A 1 186 ? 5.988 -34.460 19.486 1.00 72.31 186 GLU A CA 1
ATOM 1467 C C . GLU A 1 186 ? 6.565 -33.250 20.243 1.00 72.31 186 GLU A C 1
ATOM 1469 O O . GLU A 1 186 ? 5.851 -32.571 20.988 1.00 72.31 186 GLU A O 1
ATOM 1474 N N . ASP A 1 187 ? 7.852 -32.961 20.069 1.00 71.88 187 ASP A N 1
ATOM 1475 C CA . ASP A 1 187 ? 8.514 -31.829 20.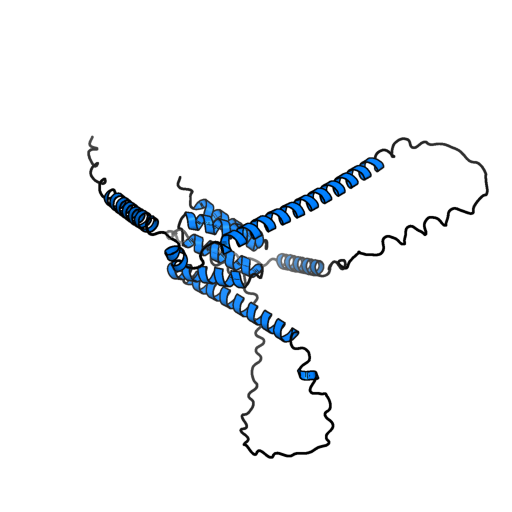699 1.00 71.88 187 ASP A CA 1
ATOM 1476 C C . ASP A 1 187 ? 8.158 -30.484 20.043 1.00 71.88 187 ASP A C 1
ATOM 1478 O O . ASP A 1 187 ? 8.065 -29.481 20.755 1.00 71.88 187 ASP A O 1
ATOM 1482 N N . ASP A 1 188 ? 7.794 -30.455 18.757 1.00 71.00 188 ASP A N 1
ATOM 1483 C CA . ASP A 1 188 ? 7.363 -29.219 18.084 1.00 71.00 188 ASP A CA 1
ATOM 1484 C C . ASP A 1 188 ? 5.982 -28.752 18.573 1.00 71.00 188 ASP A C 1
ATOM 1486 O O . ASP A 1 188 ? 5.723 -27.555 18.750 1.00 71.00 188 ASP A O 1
ATOM 1490 N N . ILE A 1 189 ? 5.113 -29.703 18.931 1.00 74.69 189 ILE A N 1
ATOM 1491 C CA . ILE A 1 189 ? 3.796 -29.424 19.524 1.00 74.69 189 ILE A CA 1
ATOM 1492 C C . ILE A 1 189 ? 3.950 -28.807 20.925 1.00 74.69 189 ILE A C 1
ATOM 1494 O O . ILE A 1 189 ? 3.170 -27.932 21.321 1.00 74.69 189 ILE A O 1
ATOM 1498 N N . LYS A 1 190 ? 4.969 -29.222 21.690 1.00 82.50 190 LYS A N 1
ATOM 1499 C CA . LYS A 1 190 ? 5.238 -28.663 23.025 1.00 82.50 190 LYS A CA 1
ATOM 1500 C C . LYS A 1 190 ? 5.772 -27.237 22.935 1.00 82.50 190 LYS A C 1
ATOM 1502 O O . LYS A 1 190 ? 5.347 -26.400 23.732 1.00 82.50 190 LYS A O 1
ATOM 1507 N N . VAL A 1 191 ? 6.640 -26.942 21.964 1.00 80.25 191 VAL A N 1
ATOM 1508 C CA . VAL A 1 191 ? 7.185 -25.590 21.752 1.00 80.25 191 VAL A CA 1
ATOM 1509 C C . VAL A 1 191 ? 6.075 -24.605 21.376 1.00 80.25 191 VAL A C 1
ATOM 1511 O O . VAL A 1 191 ? 5.997 -23.525 21.966 1.00 80.25 191 VAL A O 1
ATOM 1514 N N . MET A 1 192 ? 5.150 -25.000 20.495 1.00 76.50 192 MET A N 1
ATOM 1515 C CA . MET A 1 192 ? 3.995 -24.172 20.115 1.00 76.50 192 MET A CA 1
ATOM 1516 C C . MET A 1 192 ? 3.079 -23.850 21.306 1.00 76.50 192 MET A C 1
ATOM 1518 O O . MET A 1 192 ? 2.751 -22.683 21.534 1.00 76.50 192 MET A O 1
ATOM 1522 N N . LYS A 1 193 ? 2.747 -24.841 22.148 1.00 83.12 193 LYS A N 1
ATOM 1523 C CA . LYS A 1 193 ? 1.925 -24.610 23.355 1.00 83.12 193 LYS A CA 1
ATOM 1524 C C . LYS A 1 193 ? 2.602 -23.695 24.380 1.00 83.12 193 LYS A C 1
ATOM 1526 O O . LYS A 1 193 ? 1.923 -22.958 25.099 1.00 83.12 193 LYS A O 1
ATOM 1531 N N . LEU A 1 194 ? 3.930 -23.732 24.468 1.00 84.25 194 LEU A N 1
ATOM 1532 C CA . LEU A 1 194 ? 4.697 -22.892 25.389 1.00 84.25 194 LEU A CA 1
ATOM 1533 C C . LEU A 1 194 ? 4.757 -21.434 24.905 1.00 84.25 194 LEU A C 1
ATOM 1535 O O . LEU A 1 194 ? 4.605 -20.517 25.715 1.00 84.25 194 LEU A O 1
ATOM 1539 N N . LEU A 1 195 ? 4.883 -21.223 23.589 1.00 80.81 195 LEU A N 1
ATOM 1540 C CA . LEU A 1 195 ? 4.829 -19.895 22.971 1.00 80.81 195 LEU A CA 1
ATOM 1541 C C . LEU A 1 195 ? 3.458 -19.227 23.159 1.00 80.81 195 LEU A C 1
ATOM 1543 O O . LEU A 1 195 ? 3.371 -18.037 23.468 1.00 80.81 195 LEU A O 1
ATOM 1547 N N . GLU A 1 196 ? 2.380 -19.998 23.026 1.00 84.56 196 GLU A N 1
ATOM 1548 C CA . GLU A 1 196 ? 1.013 -19.493 23.171 1.00 84.56 196 GLU A CA 1
ATOM 1549 C C . GLU A 1 196 ? 0.691 -19.096 24.621 1.00 84.56 196 GLU A C 1
ATOM 1551 O O . GLU A 1 196 ? 0.096 -18.044 24.876 1.00 84.56 196 GLU A O 1
ATOM 1556 N N . LYS A 1 197 ? 1.210 -19.852 25.596 1.00 87.94 197 LYS A N 1
ATOM 1557 C CA . LYS A 1 197 ? 1.103 -19.509 27.021 1.00 87.94 197 LYS A CA 1
ATOM 1558 C C . LYS A 1 197 ? 1.884 -18.239 27.386 1.00 87.94 197 LYS A C 1
ATOM 1560 O O . LYS A 1 197 ? 1.403 -17.442 28.192 1.00 87.94 197 LYS A O 1
ATOM 1565 N N . ALA A 1 198 ? 3.051 -18.013 26.779 1.00 77.25 198 ALA A N 1
ATOM 1566 C CA . ALA A 1 198 ? 3.821 -16.779 26.968 1.00 77.25 198 ALA A CA 1
ATOM 1567 C C . ALA A 1 198 ? 3.094 -15.549 26.389 1.00 77.25 198 ALA A C 1
ATOM 1569 O O . ALA A 1 198 ? 3.107 -14.474 26.991 1.00 77.25 198 ALA A O 1
ATOM 1570 N N . ARG A 1 199 ? 2.389 -15.716 25.262 1.00 76.50 199 ARG A N 1
ATOM 1571 C CA . ARG A 1 199 ? 1.587 -14.652 24.641 1.00 76.50 199 ARG A CA 1
ATOM 1572 C C . ARG A 1 199 ? 0.386 -14.249 25.499 1.00 76.50 199 ARG A C 1
ATOM 1574 O O . ARG A 1 199 ? 0.123 -13.057 25.640 1.00 76.50 199 ARG A O 1
ATOM 1581 N N . ALA A 1 200 ? -0.287 -15.217 26.122 1.00 77.12 200 ALA A N 1
ATOM 1582 C CA . ALA A 1 200 ? -1.397 -14.954 27.040 1.00 77.12 200 ALA A CA 1
ATOM 1583 C C . ALA A 1 200 ? -0.952 -14.162 28.287 1.00 77.12 200 ALA A C 1
ATOM 1585 O O . ALA A 1 200 ? -1.631 -13.225 28.702 1.00 77.12 200 ALA A O 1
ATOM 1586 N N . LEU A 1 201 ? 0.228 -14.472 28.838 1.00 75.62 201 LEU A N 1
ATOM 1587 C CA . LEU A 1 201 ? 0.808 -13.746 29.978 1.00 75.62 201 LEU A CA 1
ATOM 1588 C C . LEU A 1 201 ? 1.227 -12.310 29.623 1.00 75.62 201 LEU A C 1
ATOM 1590 O O . LEU A 1 201 ? 1.122 -11.413 30.455 1.00 75.62 201 LEU A O 1
ATOM 1594 N N . SER A 1 202 ? 1.658 -12.068 28.382 1.00 65.19 202 SER A N 1
ATOM 1595 C CA . SER A 1 202 ? 1.984 -10.720 27.899 1.00 65.19 202 SER A CA 1
ATOM 1596 C C . SER A 1 202 ? 0.753 -9.820 27.747 1.00 65.19 202 SER A C 1
ATOM 1598 O O . SER A 1 202 ? 0.895 -8.601 27.805 1.00 65.19 202 SER A O 1
ATOM 1600 N N . GLN A 1 203 ? -0.437 -10.386 27.527 1.00 69.12 203 GLN A N 1
ATOM 1601 C CA . GLN A 1 203 ? -1.670 -9.618 27.317 1.00 69.12 203 GLN A CA 1
ATOM 1602 C C . GLN A 1 203 ? -2.423 -9.316 28.619 1.00 69.12 203 GLN A C 1
ATOM 1604 O O . GLN A 1 203 ? -3.247 -8.406 28.643 1.00 69.12 203 GLN A O 1
ATOM 1609 N N . SER A 1 204 ? -2.119 -10.020 29.716 1.00 50.81 204 SER A N 1
ATOM 1610 C CA . SER A 1 204 ? -2.742 -9.776 31.024 1.00 50.81 204 SER A CA 1
ATOM 1611 C C . SER A 1 204 ? -2.050 -8.692 31.860 1.00 50.81 204 SER A C 1
ATOM 1613 O O . SER A 1 204 ? -2.479 -8.426 32.980 1.00 50.81 204 SER A O 1
ATOM 1615 N N . VAL A 1 205 ? -0.988 -8.058 31.352 1.00 48.34 205 VAL A N 1
ATOM 1616 C CA . VAL A 1 205 ? -0.298 -6.949 32.031 1.00 48.34 205 VAL A CA 1
ATOM 1617 C C . VAL A 1 205 ? -0.628 -5.640 31.318 1.00 48.34 205 VAL A C 1
ATOM 1619 O O . VAL A 1 205 ? 0.159 -5.091 30.553 1.00 48.34 205 VAL A O 1
ATOM 1622 N N . THR A 1 206 ? -1.833 -5.127 31.559 1.00 52.03 206 THR A N 1
ATOM 1623 C CA . THR A 1 206 ? -2.176 -3.736 31.240 1.00 52.03 206 THR A CA 1
ATOM 1624 C C . THR A 1 206 ? -1.508 -2.781 32.233 1.00 52.03 206 THR A C 1
ATOM 1626 O O . THR A 1 206 ? -1.653 -2.979 33.443 1.00 52.03 206 THR A O 1
ATOM 1629 N N . PRO A 1 207 ? -0.862 -1.695 31.778 1.00 49.31 207 PRO A N 1
ATOM 1630 C CA . PRO A 1 207 ? -0.459 -0.608 32.656 1.00 49.31 207 PRO A CA 1
ATOM 1631 C C . PRO A 1 207 ? -1.689 0.238 33.018 1.00 49.31 207 PRO A C 1
ATOM 1633 O O . PRO A 1 207 ? -2.119 1.109 32.264 1.00 49.31 207 PRO A O 1
ATOM 1636 N N . ILE A 1 208 ? -2.259 0.005 34.201 1.00 48.44 208 ILE A N 1
ATOM 1637 C CA . ILE A 1 208 ? -3.143 0.976 34.859 1.00 48.44 208 ILE A CA 1
ATOM 1638 C C . ILE A 1 208 ? -2.246 2.076 35.419 1.00 48.44 208 ILE A C 1
ATOM 1640 O O . ILE A 1 208 ? -1.908 2.007 36.585 1.00 48.44 208 ILE A O 1
ATOM 1644 N N . LEU A 1 209 ? -1.818 3.053 34.618 1.00 47.59 209 LEU A N 1
ATOM 1645 C CA . LEU A 1 209 ? -1.349 4.363 35.102 1.00 47.59 209 LEU A CA 1
ATOM 1646 C C . LEU A 1 209 ? -1.303 5.358 33.931 1.00 47.59 209 LEU A C 1
ATOM 1648 O O . LEU A 1 209 ? -0.240 5.675 33.405 1.00 47.59 209 LEU A O 1
ATOM 1652 N N . LEU A 1 210 ? -2.459 5.891 33.531 1.00 49.56 210 LEU A N 1
ATOM 1653 C CA . LEU A 1 210 ? -2.493 7.163 32.804 1.00 49.56 210 LEU A CA 1
ATOM 1654 C C . LEU A 1 210 ? -3.765 7.954 33.129 1.00 49.56 210 LEU A C 1
ATOM 1656 O O . LEU A 1 210 ? -4.631 8.183 32.290 1.00 49.56 210 LEU A O 1
ATOM 1660 N N . ALA A 1 211 ? -3.863 8.399 34.380 1.00 42.72 211 ALA A N 1
ATOM 1661 C CA . ALA A 1 211 ? -4.784 9.453 34.780 1.00 42.72 211 ALA A CA 1
ATOM 1662 C C . ALA A 1 211 ? -4.034 10.477 35.651 1.00 42.72 211 ALA A C 1
ATOM 1664 O O . ALA A 1 211 ? -3.774 10.234 36.819 1.00 42.72 211 ALA A O 1
ATOM 1665 N N . LYS A 1 212 ? -3.663 11.593 35.006 1.00 52.59 212 LYS A N 1
ATOM 1666 C CA . LYS A 1 212 ? -3.423 12.961 35.520 1.00 52.59 212 LYS A CA 1
ATOM 1667 C C . LYS A 1 212 ? -2.722 13.137 36.889 1.00 52.59 212 LYS A C 1
ATOM 1669 O O . LYS A 1 212 ? -3.334 12.878 37.917 1.00 52.59 212 LYS A O 1
ATOM 1674 N N . PRO A 1 213 ? -1.600 13.885 36.916 1.00 43.84 213 PRO A N 1
ATOM 1675 C CA . PRO A 1 213 ? -1.290 14.759 38.040 1.00 43.84 213 PRO A CA 1
ATOM 1676 C C . PRO A 1 213 ? -1.122 16.200 37.541 1.00 43.84 213 PRO A C 1
ATOM 1678 O O . PRO A 1 213 ? -0.078 16.613 37.039 1.00 43.84 213 PRO A O 1
ATOM 1681 N N . LYS A 1 214 ? -2.185 16.986 37.671 1.00 50.56 214 LYS A N 1
ATOM 1682 C CA . LYS A 1 214 ? -2.093 18.439 37.808 1.00 50.56 214 LYS A CA 1
ATOM 1683 C C . LYS A 1 214 ? -2.998 18.784 38.978 1.00 50.56 214 LYS A C 1
ATOM 1685 O O . LYS A 1 214 ? -4.159 18.390 38.954 1.00 50.56 214 LYS A O 1
ATOM 1690 N N . ILE A 1 215 ? -2.451 19.561 39.912 1.00 50.09 215 ILE A N 1
ATOM 1691 C CA . ILE A 1 215 ? -3.034 20.012 41.186 1.00 50.09 215 ILE A CA 1
ATOM 1692 C C . ILE A 1 215 ? -2.733 19.025 42.331 1.00 50.09 215 ILE A C 1
ATOM 1694 O O . ILE A 1 215 ? -2.836 17.819 42.156 1.00 50.09 215 ILE A O 1
ATOM 1698 N N . ILE A 1 216 ? -2.351 19.568 43.492 1.00 45.88 216 ILE A N 1
ATOM 1699 C CA . ILE A 1 216 ? -1.766 18.926 44.688 1.00 45.88 216 ILE A CA 1
ATOM 1700 C C . ILE A 1 216 ? -0.233 18.769 44.621 1.00 45.88 216 ILE A C 1
ATOM 1702 O O . ILE A 1 216 ? 0.325 17.678 44.652 1.00 45.88 216 ILE A O 1
ATOM 1706 N N . LEU A 1 217 ? 0.475 19.900 44.551 1.00 44.91 217 LEU A N 1
ATOM 1707 C CA . LEU A 1 217 ? 1.902 19.981 44.901 1.00 44.91 217 LEU A CA 1
ATOM 1708 C C . LEU A 1 217 ? 2.220 21.260 45.700 1.00 44.91 217 LEU A C 1
ATOM 1710 O O . LEU A 1 217 ? 3.295 21.826 45.566 1.00 44.91 217 LEU A O 1
ATOM 1714 N N . GLU A 1 218 ? 1.275 21.703 46.536 1.00 48.34 218 GLU A N 1
ATOM 1715 C CA . GLU A 1 218 ? 1.457 22.836 47.467 1.00 48.34 218 GLU A CA 1
ATOM 1716 C C . GLU A 1 218 ? 1.047 22.521 48.924 1.00 48.34 218 GLU A C 1
ATOM 1718 O O . GLU A 1 218 ? 1.349 23.305 49.812 1.00 48.34 218 GLU A O 1
ATOM 1723 N N . GLU A 1 219 ? 0.459 21.356 49.237 1.00 48.75 219 GLU A N 1
ATOM 1724 C CA . GLU A 1 219 ? -0.042 21.074 50.604 1.00 48.75 219 GLU A CA 1
ATOM 1725 C C . GLU A 1 219 ? 0.812 20.119 51.455 1.00 48.75 219 GLU A C 1
ATOM 1727 O O . GLU A 1 219 ? 0.569 19.981 52.647 1.00 48.75 219 GLU A O 1
ATOM 1732 N N . VAL A 1 220 ? 1.878 19.519 50.913 1.00 45.50 220 VAL A N 1
ATOM 1733 C CA . VAL A 1 220 ? 2.751 18.600 51.689 1.00 45.50 220 VAL A CA 1
ATOM 1734 C C . VAL A 1 220 ? 4.016 19.294 52.220 1.00 45.50 220 VAL A C 1
ATOM 1736 O O . VAL A 1 220 ? 4.854 18.684 52.877 1.00 45.50 220 VAL A O 1
ATOM 1739 N N . LYS A 1 221 ? 4.163 20.604 51.980 1.00 45.62 221 LYS A N 1
ATOM 1740 C CA . LYS A 1 221 ? 5.298 21.400 52.479 1.00 45.62 221 LYS A CA 1
ATOM 1741 C C . LYS A 1 221 ? 5.073 22.006 53.871 1.00 45.62 221 LYS A C 1
ATOM 1743 O O . LYS A 1 221 ? 6.000 22.610 54.401 1.00 45.62 221 LYS A O 1
ATOM 1748 N N . PHE A 1 222 ? 3.894 21.820 54.475 1.00 45.38 222 PHE A N 1
ATOM 1749 C CA . PHE A 1 222 ? 3.539 22.440 55.760 1.00 45.38 222 PHE A CA 1
ATOM 1750 C C . PHE A 1 222 ? 3.463 21.493 56.973 1.00 45.38 222 PHE A C 1
ATOM 1752 O O . PHE A 1 222 ? 3.375 21.985 58.094 1.00 45.38 222 PHE A O 1
ATOM 1759 N N . GLU A 1 223 ? 3.592 20.170 56.808 1.00 44.72 223 GLU A N 1
ATOM 1760 C CA . GLU A 1 223 ? 3.607 19.232 57.954 1.00 44.72 223 GLU A CA 1
ATOM 1761 C C . GLU A 1 223 ? 4.992 18.688 58.343 1.00 44.72 223 GLU A C 1
ATOM 1763 O O . GLU A 1 223 ? 5.144 18.093 59.407 1.00 44.72 223 GLU A O 1
ATOM 1768 N N . ALA A 1 224 ? 6.049 18.967 57.575 1.00 42.75 224 ALA A N 1
ATOM 1769 C CA . ALA A 1 224 ? 7.410 18.528 57.919 1.00 42.75 224 ALA A CA 1
ATOM 1770 C C . ALA A 1 224 ? 8.141 19.441 58.933 1.00 42.75 224 ALA A C 1
ATOM 1772 O O . ALA A 1 224 ? 9.312 19.218 59.226 1.00 42.75 224 ALA A O 1
ATOM 1773 N N . LEU A 1 225 ? 7.469 20.462 59.482 1.00 47.12 225 LEU A N 1
ATOM 1774 C CA . LEU A 1 225 ? 8.043 21.434 60.430 1.00 47.12 225 LEU A CA 1
ATOM 1775 C C . LEU A 1 225 ? 7.445 21.364 61.848 1.00 47.12 225 LEU A C 1
ATOM 1777 O O . LEU A 1 225 ? 7.699 22.253 62.653 1.00 47.12 225 LEU A O 1
ATOM 1781 N N . LYS A 1 226 ? 6.683 20.311 62.187 1.00 46.91 226 LYS A N 1
ATOM 1782 C CA . LYS A 1 226 ? 6.018 20.188 63.503 1.00 46.91 226 LYS A CA 1
ATOM 1783 C C . LYS A 1 226 ? 6.449 18.987 64.360 1.00 46.91 226 LYS A C 1
ATOM 1785 O O . LYS A 1 226 ? 5.768 18.659 65.324 1.00 46.91 226 LYS A O 1
ATOM 1790 N N . ILE A 1 227 ? 7.583 18.350 64.051 1.00 45.12 227 ILE A N 1
ATOM 1791 C CA . ILE A 1 227 ? 8.159 17.253 64.863 1.00 45.12 227 ILE A CA 1
ATOM 1792 C C . ILE A 1 227 ? 9.635 17.533 65.197 1.00 45.12 227 ILE A C 1
ATOM 1794 O O . ILE A 1 227 ? 10.497 16.665 65.111 1.00 45.12 227 ILE A O 1
ATOM 1798 N N . ALA A 1 228 ? 9.948 18.779 65.548 1.00 47.75 228 ALA A N 1
ATOM 1799 C CA . ALA A 1 228 ? 11.262 19.161 66.061 1.00 47.75 228 ALA A CA 1
ATOM 1800 C C . ALA A 1 228 ? 11.112 20.047 67.301 1.00 47.75 228 ALA A C 1
ATOM 1802 O O . ALA A 1 228 ? 11.663 21.137 67.374 1.00 47.75 228 ALA A O 1
ATOM 1803 N N . GLU A 1 229 ? 10.329 19.587 68.271 1.00 52.03 229 GLU A N 1
ATOM 1804 C CA . GLU A 1 229 ? 10.357 20.124 69.626 1.00 52.03 229 GLU A CA 1
ATOM 1805 C C . GLU A 1 229 ? 9.902 19.008 70.571 1.00 52.03 229 GLU A C 1
ATOM 1807 O O . GLU A 1 229 ? 8.954 18.291 70.260 1.00 52.03 229 GLU A O 1
ATOM 1812 N N . ILE A 1 230 ? 10.579 18.870 71.711 1.00 51.53 230 ILE A N 1
ATOM 1813 C CA . ILE A 1 230 ? 10.428 17.818 72.734 1.00 51.53 230 ILE A CA 1
ATOM 1814 C C . ILE A 1 230 ? 11.258 16.549 72.461 1.00 51.53 230 ILE A C 1
ATOM 1816 O O . ILE A 1 230 ? 10.750 15.514 72.041 1.00 51.53 230 ILE A O 1
ATOM 1820 N N . THR A 1 231 ? 12.550 16.597 72.790 1.00 46.66 231 THR A N 1
ATOM 1821 C CA . THR A 1 231 ? 13.128 15.722 73.833 1.00 46.66 231 THR A CA 1
ATOM 1822 C C . THR A 1 231 ? 14.532 16.209 74.176 1.00 46.66 231 THR A C 1
ATOM 1824 O O . THR A 1 231 ? 15.513 15.926 73.495 1.00 46.66 231 THR A O 1
ATOM 1827 N N . ASP A 1 232 ? 14.574 17.008 75.234 1.00 50.38 232 ASP A N 1
ATOM 1828 C CA . ASP A 1 232 ? 15.758 17.358 75.999 1.00 50.38 232 ASP A CA 1
ATOM 1829 C C . ASP A 1 232 ? 15.887 16.300 77.107 1.00 50.38 232 ASP A C 1
ATOM 1831 O O . ASP A 1 232 ? 14.995 16.203 77.946 1.00 50.38 232 ASP A O 1
ATOM 1835 N N . ASP A 1 233 ? 16.906 15.439 77.033 1.00 44.81 233 ASP A N 1
ATOM 1836 C CA . ASP A 1 233 ? 17.567 14.861 78.213 1.00 44.81 233 ASP A CA 1
ATOM 1837 C C . ASP A 1 233 ? 18.867 14.129 77.813 1.00 44.81 233 ASP A C 1
ATOM 1839 O O . ASP A 1 233 ? 18.893 13.158 77.053 1.00 44.81 233 ASP A O 1
ATOM 1843 N N . GLN A 1 234 ? 19.976 14.649 78.336 1.00 46.56 234 GLN A N 1
ATOM 1844 C CA . GLN A 1 234 ? 21.340 14.101 78.330 1.00 46.56 234 GLN A CA 1
ATOM 1845 C C . GLN A 1 234 ? 21.552 13.133 79.524 1.00 46.56 234 GLN A C 1
ATOM 1847 O O . GLN A 1 234 ? 20.715 13.075 80.417 1.00 46.56 234 GLN A O 1
ATOM 1852 N N . PRO A 1 235 ? 22.750 12.544 79.736 1.00 60.50 235 PRO A N 1
ATOM 1853 C CA . PRO A 1 235 ? 23.619 11.768 78.843 1.00 60.50 235 PRO A CA 1
ATOM 1854 C C . PRO A 1 235 ? 24.018 10.427 79.515 1.00 60.50 235 PRO A C 1
ATOM 1856 O O . PRO A 1 235 ? 23.691 10.203 80.671 1.00 60.50 235 PRO A O 1
ATOM 1859 N N . GLN A 1 236 ? 24.795 9.562 78.848 1.00 39.56 236 GLN A N 1
ATOM 1860 C CA . GLN A 1 236 ? 26.050 8.989 79.385 1.00 39.56 236 GLN A CA 1
ATOM 1861 C C . GLN A 1 236 ? 26.751 8.134 78.318 1.00 39.56 236 GLN A C 1
ATOM 1863 O O . GLN A 1 236 ? 26.195 7.181 77.789 1.00 39.56 236 GLN A O 1
ATOM 1868 N N . HIS A 1 237 ? 27.999 8.526 78.048 1.00 48.28 237 HIS A N 1
ATOM 1869 C CA . HIS A 1 237 ? 29.174 7.687 77.809 1.00 48.28 237 HIS A CA 1
ATOM 1870 C C . HIS A 1 237 ? 29.013 6.418 76.946 1.00 48.28 237 HIS A C 1
ATOM 1872 O O . HIS A 1 237 ? 28.442 5.432 77.393 1.00 48.28 237 HIS A O 1
ATOM 1878 N N . VAL A 1 238 ? 29.692 6.384 75.788 1.00 44.34 238 VAL A N 1
ATOM 1879 C CA . VAL A 1 238 ? 30.730 5.384 75.437 1.00 44.34 238 VAL A CA 1
ATOM 1880 C C . VAL A 1 238 ? 31.235 5.608 73.993 1.00 44.34 238 VAL A C 1
ATOM 1882 O O . VAL A 1 238 ? 30.501 5.466 73.027 1.00 44.34 238 VAL A O 1
ATOM 1885 N N . LYS A 1 239 ? 32.539 5.917 73.911 1.00 43.16 239 LYS A N 1
ATOM 1886 C CA . LYS A 1 239 ? 33.538 5.585 72.869 1.00 43.16 239 LYS A CA 1
ATOM 1887 C C . LYS A 1 239 ? 33.276 5.970 71.395 1.00 43.16 239 LYS A C 1
ATOM 1889 O O . LYS A 1 239 ? 32.600 5.271 70.653 1.00 43.16 239 LYS A O 1
ATOM 1894 N N . SER A 1 240 ? 34.043 6.967 70.936 1.00 47.44 240 SER A N 1
ATOM 1895 C CA . SER A 1 240 ? 34.678 7.013 69.598 1.00 47.44 240 SER A CA 1
ATOM 1896 C C . SER A 1 240 ? 35.425 5.693 69.291 1.00 47.44 240 SER A C 1
ATOM 1898 O O . SER A 1 240 ? 35.798 5.031 70.266 1.00 47.44 240 SER A O 1
ATOM 1900 N N . PRO A 1 241 ? 35.780 5.322 68.033 1.00 57.75 241 PRO A N 1
ATOM 1901 C CA . PRO A 1 241 ? 35.948 6.183 66.845 1.00 57.75 241 PRO A CA 1
ATOM 1902 C C . PRO A 1 241 ? 35.522 5.567 65.484 1.00 57.75 241 PRO A C 1
ATOM 1904 O O . PRO A 1 241 ? 35.609 4.362 65.298 1.00 57.75 241 PRO A O 1
ATOM 1907 N N . GLN A 1 242 ? 35.197 6.396 64.483 1.00 40.66 242 GLN A N 1
ATOM 1908 C CA . GLN A 1 242 ? 35.711 6.271 63.100 1.00 40.66 242 GLN A CA 1
ATOM 1909 C C . GLN A 1 242 ? 35.094 7.346 62.194 1.00 40.66 242 GLN A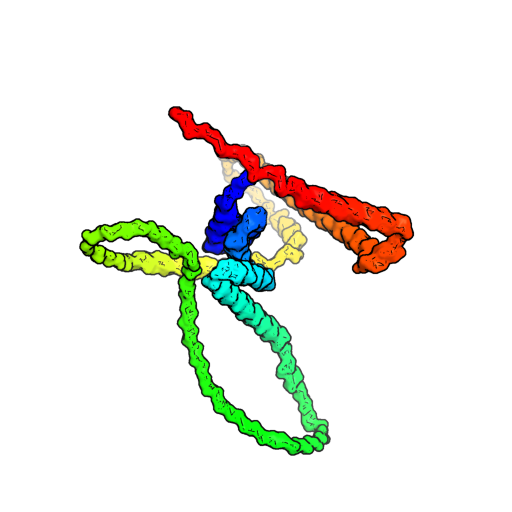 C 1
ATOM 1911 O O . GLN A 1 242 ? 33.881 7.413 62.017 1.00 40.66 242 GLN A O 1
ATOM 1916 N N . GLU A 1 243 ? 35.953 8.189 61.618 1.00 53.09 243 GLU A N 1
ATOM 1917 C CA . GLU A 1 243 ? 35.618 9.088 60.510 1.00 53.09 243 GLU A CA 1
ATOM 1918 C C . GLU A 1 243 ? 35.220 8.281 59.256 1.00 53.09 243 GLU A C 1
ATOM 1920 O O . GLU A 1 243 ? 35.997 7.422 58.833 1.00 53.09 243 GLU A O 1
ATOM 1925 N N . PRO A 1 244 ? 34.126 8.632 58.554 1.00 48.75 244 PRO A N 1
ATOM 1926 C CA . PRO A 1 244 ? 34.009 8.397 57.126 1.00 48.75 244 PRO A CA 1
ATOM 1927 C C . PRO A 1 244 ? 34.250 9.723 56.394 1.00 48.75 244 PRO A C 1
ATOM 1929 O O . PRO A 1 244 ? 33.333 10.495 56.109 1.00 48.75 244 PRO A O 1
ATOM 1932 N N . ARG A 1 245 ? 35.517 10.003 56.078 1.00 54.12 245 ARG A N 1
ATOM 1933 C CA . ARG A 1 245 ? 35.853 10.967 55.024 1.00 54.12 245 ARG A CA 1
ATOM 1934 C C . ARG A 1 245 ? 35.556 10.317 53.664 1.00 54.12 245 ARG A C 1
ATOM 1936 O O . ARG A 1 245 ? 35.957 9.183 53.437 1.00 54.12 245 ARG A O 1
ATOM 1943 N N . GLN A 1 246 ? 34.958 11.099 52.758 1.00 52.88 246 GLN A N 1
ATOM 1944 C CA . GLN A 1 246 ? 34.889 10.905 51.292 1.00 52.88 246 GLN A CA 1
ATOM 1945 C C . GLN A 1 246 ? 33.691 10.161 50.657 1.00 52.88 246 GLN A C 1
ATOM 1947 O O . GLN A 1 246 ? 33.891 9.325 49.783 1.00 52.88 246 GLN A O 1
ATOM 1952 N N . VAL A 1 247 ? 32.436 10.533 50.957 1.00 51.38 247 VAL A N 1
ATOM 1953 C CA . VAL A 1 247 ? 31.300 10.141 50.072 1.00 51.38 247 VAL A CA 1
ATOM 1954 C C . VAL A 1 247 ? 30.352 11.287 49.680 1.00 51.38 247 VAL A C 1
ATOM 1956 O O . VAL A 1 247 ? 29.452 11.104 48.865 1.00 51.38 247 VAL A O 1
ATOM 1959 N N . THR A 1 248 ? 30.565 12.512 50.165 1.00 50.56 248 THR A N 1
ATOM 1960 C CA . THR A 1 248 ? 29.640 13.636 49.913 1.00 50.56 248 THR A CA 1
ATOM 1961 C C . THR A 1 248 ? 29.862 14.373 48.586 1.00 50.56 248 THR A C 1
ATOM 1963 O O . THR A 1 248 ? 29.015 15.169 48.196 1.00 50.56 248 THR A O 1
ATOM 1966 N N . ALA A 1 249 ? 30.933 14.080 47.839 1.00 53.31 249 ALA A N 1
ATOM 1967 C CA . ALA A 1 249 ? 31.204 14.724 46.545 1.00 53.31 249 ALA A CA 1
ATOM 1968 C C . ALA A 1 249 ? 30.391 14.143 45.365 1.00 53.31 249 ALA A C 1
ATOM 1970 O O . ALA A 1 249 ? 30.308 14.766 44.312 1.00 53.31 249 ALA A O 1
ATOM 1971 N N . SER A 1 250 ? 29.776 12.961 45.516 1.00 54.75 250 SER A N 1
ATOM 1972 C CA . SER A 1 250 ? 29.045 12.298 44.418 1.00 54.75 250 SER A CA 1
ATOM 1973 C C . SER A 1 250 ? 27.565 12.707 44.330 1.00 54.75 250 SER A C 1
ATOM 1975 O O . SER A 1 250 ? 26.961 12.628 43.260 1.00 54.75 250 SER A O 1
ATOM 1977 N N . ALA A 1 251 ? 26.974 13.193 45.427 1.00 54.25 251 ALA A N 1
ATOM 1978 C CA . ALA A 1 251 ? 25.554 13.547 45.470 1.00 54.25 251 ALA A CA 1
ATOM 1979 C C . ALA A 1 251 ? 25.247 14.920 44.843 1.00 54.25 251 ALA A C 1
ATOM 1981 O O . ALA A 1 251 ? 24.205 15.077 44.211 1.00 54.25 251 ALA A O 1
ATOM 1982 N N . THR A 1 252 ? 26.151 15.898 44.951 1.00 56.28 252 THR A N 1
ATOM 1983 C CA . THR A 1 252 ? 25.963 17.237 44.362 1.00 56.28 252 THR A CA 1
ATOM 1984 C C . THR A 1 252 ? 26.097 17.228 42.837 1.00 56.28 252 THR A C 1
ATOM 1986 O O . THR A 1 252 ? 25.321 17.891 42.154 1.00 56.28 252 THR A O 1
ATOM 1989 N N . SER A 1 253 ? 26.980 16.387 42.287 1.00 61.12 253 SER A N 1
ATOM 1990 C CA . SER A 1 253 ? 27.167 16.243 40.834 1.00 61.12 253 SER A CA 1
ATOM 1991 C C . SER A 1 253 ? 25.900 15.757 40.108 1.00 61.12 253 SER A C 1
ATOM 1993 O O . SER A 1 253 ? 25.578 16.252 39.030 1.00 61.12 253 SER A O 1
ATOM 1995 N N . ARG A 1 254 ? 25.107 14.868 40.726 1.00 61.25 254 ARG A N 1
ATOM 1996 C CA . ARG A 1 254 ? 23.837 14.383 40.144 1.00 61.25 254 ARG A CA 1
ATOM 1997 C C . ARG A 1 254 ? 22.707 15.417 40.172 1.00 61.25 254 ARG A C 1
ATOM 1999 O O . ARG A 1 254 ? 21.750 15.301 39.406 1.00 61.25 254 ARG A O 1
ATOM 2006 N N . ILE A 1 255 ? 22.784 16.413 41.055 1.00 64.81 255 ILE A N 1
ATOM 2007 C CA . ILE A 1 255 ? 21.788 17.492 41.127 1.00 64.81 255 ILE A CA 1
ATOM 2008 C C . ILE A 1 255 ? 22.045 18.511 40.006 1.00 64.81 255 ILE A C 1
ATOM 2010 O O . ILE A 1 255 ? 21.099 18.948 39.350 1.00 64.81 255 ILE A O 1
ATOM 2014 N N . GLU A 1 256 ? 23.312 18.821 39.718 1.00 69.12 256 GLU A N 1
ATOM 2015 C CA . GLU A 1 256 ? 23.691 19.729 38.625 1.00 69.12 256 GLU A CA 1
ATOM 2016 C C . GLU A 1 256 ? 23.383 19.141 37.236 1.00 69.12 256 GLU A C 1
ATOM 2018 O O . GLU A 1 256 ? 22.885 19.849 36.357 1.00 69.12 256 GLU A O 1
ATOM 2023 N N . GLU A 1 257 ? 23.582 17.833 37.047 1.00 73.00 257 GLU A N 1
ATOM 2024 C CA . GLU A 1 257 ? 23.279 17.157 35.778 1.00 73.00 257 GLU A CA 1
ATOM 2025 C C . GLU A 1 257 ? 21.769 17.159 35.466 1.00 73.00 257 GLU A C 1
ATOM 2027 O O . GLU A 1 257 ? 21.356 17.460 34.343 1.00 73.00 257 GLU A O 1
ATOM 2032 N N . ASN A 1 258 ? 20.917 16.953 36.477 1.00 73.69 258 ASN A N 1
ATOM 2033 C CA . ASN A 1 258 ? 19.461 17.026 36.312 1.00 73.69 258 ASN A CA 1
ATOM 2034 C C . ASN A 1 258 ? 18.957 18.453 36.031 1.00 73.69 258 ASN A C 1
ATOM 2036 O O . ASN A 1 258 ? 18.038 18.640 35.227 1.00 73.69 258 ASN A O 1
ATOM 2040 N N . ALA A 1 259 ? 19.571 19.475 36.638 1.00 77.69 259 ALA A N 1
ATOM 2041 C CA . ALA A 1 259 ? 19.249 20.873 36.343 1.00 77.69 259 ALA A CA 1
ATOM 2042 C C . ALA A 1 259 ? 19.621 21.258 34.895 1.00 77.69 259 ALA A C 1
ATOM 2044 O O . ALA A 1 259 ? 18.879 21.989 34.225 1.00 77.69 259 ALA A O 1
ATOM 2045 N N . SER A 1 260 ? 20.731 20.712 34.383 1.00 83.94 260 SER A N 1
ATOM 2046 C CA . SER A 1 260 ? 21.158 20.879 32.989 1.00 83.94 260 SER A CA 1
ATOM 2047 C C . SER A 1 260 ? 20.183 20.219 32.006 1.00 83.94 260 SER A C 1
ATOM 2049 O O . SER A 1 260 ? 19.752 20.851 31.034 1.00 83.94 260 SER A O 1
ATOM 2051 N N . LEU A 1 261 ? 19.736 18.990 32.297 1.00 87.56 261 LEU A N 1
ATOM 2052 C CA . LEU A 1 261 ? 18.758 18.279 31.467 1.00 87.56 261 LEU A CA 1
ATOM 2053 C C . LEU A 1 261 ? 17.418 19.021 31.388 1.00 87.56 261 LEU A C 1
ATOM 2055 O O . LEU A 1 261 ? 16.899 19.214 30.286 1.00 87.56 261 LEU A O 1
ATOM 2059 N N . SER A 1 262 ? 16.905 19.521 32.516 1.00 89.81 262 SER A N 1
ATOM 2060 C CA . SER A 1 262 ? 15.668 20.315 32.549 1.00 89.81 262 SER A CA 1
ATOM 2061 C C . SER A 1 262 ? 15.778 21.591 31.698 1.00 89.81 262 SER A C 1
ATOM 2063 O O . SER A 1 262 ? 14.918 21.879 30.862 1.00 89.81 262 SER A O 1
ATOM 2065 N N . SER A 1 263 ? 16.907 22.301 31.809 1.00 92.69 263 SER A N 1
ATOM 2066 C CA . SER A 1 263 ? 17.180 23.507 31.015 1.00 92.69 263 SER A CA 1
ATOM 2067 C C . SER A 1 263 ? 17.274 23.210 29.512 1.00 92.69 263 SER A C 1
ATOM 2069 O O . SER A 1 263 ? 16.795 23.992 28.687 1.00 92.69 263 SER A O 1
ATOM 2071 N N . SER A 1 264 ? 17.867 22.072 29.137 1.00 94.12 264 SER A N 1
ATOM 2072 C CA . SER A 1 264 ? 17.979 21.645 27.737 1.00 94.12 264 SER A CA 1
ATOM 2073 C C . SER A 1 264 ? 16.620 21.288 27.124 1.00 94.12 264 SER A C 1
ATOM 2075 O O . SER A 1 264 ? 16.319 21.697 25.999 1.00 94.12 264 SER A O 1
ATOM 2077 N N . LEU A 1 265 ? 15.760 20.608 27.890 1.00 93.94 265 LEU A N 1
ATOM 2078 C CA . LEU A 1 265 ? 14.411 20.247 27.468 1.00 93.94 265 LEU A CA 1
ATOM 2079 C C . LEU A 1 265 ? 13.557 21.499 27.253 1.00 93.94 265 LEU A C 1
ATOM 2081 O O . LEU A 1 265 ? 12.874 21.617 26.234 1.00 93.94 265 LEU A O 1
ATOM 2085 N N . GLN A 1 266 ? 13.661 22.472 28.160 1.00 95.50 266 GLN A N 1
ATOM 2086 C CA . GLN A 1 266 ? 12.934 23.732 28.047 1.00 95.50 266 GLN A CA 1
ATOM 2087 C C . GLN A 1 266 ? 13.383 24.559 26.834 1.00 95.50 266 GLN A C 1
ATOM 2089 O O . GLN A 1 266 ? 12.540 25.098 26.115 1.00 95.50 266 GLN A O 1
ATOM 2094 N N . ARG A 1 267 ? 14.689 24.593 26.525 1.00 96.12 267 ARG A N 1
ATOM 2095 C CA . ARG A 1 267 ? 15.196 25.222 25.288 1.00 96.12 267 ARG A CA 1
ATOM 2096 C C . ARG A 1 267 ? 14.668 24.529 24.033 1.00 96.12 267 ARG A C 1
ATOM 2098 O O . ARG A 1 267 ? 14.272 25.212 23.090 1.00 96.12 267 ARG A O 1
ATOM 2105 N N . ARG A 1 268 ? 14.621 23.192 24.019 1.00 96.19 268 ARG A N 1
ATOM 2106 C CA . ARG A 1 268 ? 14.086 22.421 22.885 1.00 96.19 268 ARG A CA 1
ATOM 2107 C C . ARG A 1 268 ? 12.598 22.702 22.669 1.00 96.19 268 ARG A C 1
ATOM 2109 O O . ARG A 1 268 ? 12.176 22.906 21.535 1.00 96.19 268 ARG A O 1
ATOM 2116 N N . GLN A 1 269 ? 11.824 22.789 23.750 1.00 94.88 269 GLN A N 1
ATOM 2117 C CA . GLN A 1 269 ? 10.404 23.134 23.683 1.00 94.88 269 GLN A CA 1
ATOM 2118 C C . GLN A 1 269 ? 10.187 24.564 23.163 1.00 94.88 269 GLN A C 1
ATOM 2120 O O . GLN A 1 269 ? 9.320 24.788 22.320 1.00 94.88 269 GLN A O 1
ATOM 2125 N N . GLN A 1 270 ? 11.010 25.523 23.599 1.00 97.00 270 GLN A N 1
ATOM 2126 C CA . GLN A 1 270 ? 10.948 26.902 23.111 1.00 97.00 270 GLN A CA 1
ATOM 2127 C C . GLN A 1 270 ? 11.318 27.011 21.622 1.00 97.00 270 GLN A C 1
ATOM 2129 O O . GLN A 1 270 ? 10.645 27.721 20.876 1.00 97.00 270 GLN A O 1
ATOM 2134 N N . GLN A 1 271 ? 12.337 26.275 21.161 1.00 97.06 271 GLN A N 1
ATOM 2135 C CA . GLN A 1 271 ? 12.687 26.208 19.736 1.00 97.06 271 GLN A CA 1
ATOM 2136 C C . GLN A 1 271 ? 11.553 25.615 18.894 1.00 97.06 271 GLN A C 1
ATOM 2138 O O . GLN A 1 271 ? 11.242 26.143 17.829 1.00 97.06 271 GLN A O 1
ATOM 2143 N N . GLN A 1 272 ? 10.894 24.562 19.383 1.00 95.06 272 GLN A N 1
ATOM 2144 C CA . GLN A 1 272 ? 9.773 23.943 18.675 1.00 95.06 272 GLN A CA 1
ATOM 2145 C C . GLN A 1 272 ? 8.584 24.908 18.535 1.00 95.06 272 GLN A C 1
ATOM 2147 O O . GLN A 1 272 ? 7.976 24.986 17.469 1.00 95.06 272 GLN A O 1
ATOM 2152 N N . GLN A 1 273 ? 8.293 25.706 19.569 1.00 95.69 273 GLN A N 1
ATOM 2153 C CA . GLN A 1 273 ? 7.266 26.752 19.496 1.00 95.69 273 GLN A CA 1
ATOM 2154 C C . GLN A 1 273 ? 7.627 27.860 18.497 1.00 95.69 273 GLN A C 1
ATOM 2156 O O . GLN A 1 273 ? 6.760 28.310 17.749 1.00 95.69 273 GLN A O 1
ATOM 2161 N N . GLN A 1 274 ? 8.896 28.279 18.434 1.00 97.00 274 GLN A N 1
ATOM 2162 C CA . GLN A 1 274 ? 9.343 29.269 17.446 1.00 97.00 274 GLN A CA 1
ATOM 2163 C C . GLN A 1 274 ? 9.220 28.749 16.008 1.00 97.00 274 GLN A C 1
ATOM 2165 O O . GLN A 1 274 ? 8.761 29.487 15.139 1.00 97.00 274 GLN A O 1
ATOM 2170 N N . GLN A 1 275 ? 9.561 27.481 15.755 1.00 95.75 275 GLN A N 1
ATOM 2171 C CA . GLN A 1 275 ? 9.396 26.870 14.430 1.00 95.75 275 GLN A CA 1
ATOM 2172 C C . GLN A 1 275 ? 7.923 26.815 14.004 1.00 95.75 275 GLN A C 1
ATOM 2174 O O . GLN A 1 275 ? 7.603 27.174 12.875 1.00 95.75 275 GLN A O 1
ATOM 2179 N N . GLN A 1 276 ? 7.011 26.460 14.916 1.00 95.06 276 GLN A N 1
ATOM 2180 C CA . GLN A 1 276 ? 5.570 26.470 14.629 1.00 95.06 276 GLN A CA 1
ATOM 2181 C C . GLN A 1 276 ? 5.045 27.878 14.311 1.00 95.06 276 GLN A C 1
ATOM 2183 O O . GLN A 1 276 ? 4.216 28.041 13.418 1.00 95.06 276 GLN A O 1
ATOM 2188 N N . GLN A 1 277 ? 5.539 28.909 15.005 1.00 96.06 277 GLN A N 1
ATOM 2189 C CA . GLN A 1 277 ? 5.174 30.297 14.704 1.00 96.06 277 GLN A CA 1
ATOM 2190 C C . GLN A 1 277 ? 5.698 30.750 13.337 1.00 96.06 277 GLN A C 1
ATOM 2192 O O . GLN A 1 277 ? 4.971 31.421 12.609 1.00 96.06 277 GLN A O 1
ATOM 2197 N N . GLN A 1 278 ? 6.923 30.364 12.967 1.00 96.38 278 GLN A N 1
ATOM 2198 C CA . GLN A 1 278 ? 7.479 30.663 11.644 1.00 96.38 278 GLN A CA 1
ATOM 2199 C C . GLN A 1 278 ? 6.700 29.959 10.532 1.00 96.38 278 GLN A C 1
ATOM 2201 O O . GLN A 1 278 ? 6.365 30.603 9.541 1.00 96.38 278 GLN A O 1
ATOM 2206 N N . GLN A 1 279 ? 6.345 28.684 10.719 1.00 94.88 279 GLN A N 1
ATOM 2207 C CA . GLN A 1 279 ? 5.527 27.946 9.755 1.00 94.88 279 GLN A CA 1
ATOM 2208 C C . GLN A 1 279 ? 4.169 28.623 9.557 1.00 94.88 279 GLN A C 1
ATOM 2210 O O . GLN A 1 279 ? 3.783 28.913 8.431 1.00 94.88 279 GLN A O 1
ATOM 2215 N N . LYS A 1 280 ? 3.495 29.001 10.650 1.00 95.44 280 LYS A N 1
ATOM 2216 C CA . LYS A 1 280 ? 2.210 29.704 10.578 1.00 95.44 280 LYS A CA 1
ATOM 2217 C C . LYS A 1 280 ? 2.306 31.037 9.824 1.00 95.44 280 LYS A C 1
ATOM 2219 O O . LYS A 1 280 ? 1.399 31.376 9.074 1.00 95.44 280 LYS A O 1
ATOM 2224 N N . GLN A 1 281 ? 3.395 31.790 10.002 1.00 95.75 281 GLN A N 1
ATOM 2225 C CA . GLN A 1 281 ? 3.622 33.030 9.250 1.00 95.75 281 GLN A CA 1
ATOM 2226 C C . GLN A 1 281 ? 3.876 32.770 7.758 1.00 95.75 281 GLN A C 1
ATOM 2228 O O . GLN A 1 281 ? 3.456 33.572 6.925 1.00 95.75 281 GLN A O 1
ATOM 2233 N N . GLN A 1 282 ? 4.552 31.671 7.411 1.00 94.19 282 GLN A N 1
ATOM 2234 C CA . GLN A 1 282 ? 4.750 31.269 6.016 1.00 94.19 282 GLN A CA 1
ATOM 2235 C C . GLN A 1 282 ? 3.434 30.847 5.365 1.00 94.19 282 GLN A C 1
ATOM 2237 O O . GLN A 1 282 ? 3.151 31.293 4.255 1.00 94.19 282 GLN A O 1
ATOM 2242 N N . ASP A 1 283 ? 2.610 30.074 6.071 1.00 92.06 283 ASP A N 1
ATOM 2243 C CA . ASP A 1 283 ? 1.303 29.634 5.585 1.00 92.06 283 ASP A CA 1
ATOM 2244 C C . ASP A 1 283 ? 0.360 30.834 5.393 1.00 92.06 283 ASP A C 1
ATOM 2246 O O . ASP A 1 283 ? -0.253 30.974 4.338 1.00 92.06 283 ASP A O 1
ATOM 2250 N N . GLU A 1 284 ? 0.321 31.775 6.346 1.00 96.19 284 GLU A N 1
ATOM 2251 C CA . GLU A 1 284 ? -0.477 33.006 6.227 1.00 96.19 284 GLU A CA 1
ATOM 2252 C C . GLU A 1 284 ? 0.014 33.900 5.072 1.00 96.19 284 GLU A C 1
ATOM 2254 O O . GLU A 1 284 ? -0.778 34.553 4.388 1.00 96.19 284 GLU A O 1
ATOM 2259 N N . LYS A 1 285 ? 1.329 33.933 4.820 1.00 95.12 285 LYS A N 1
ATOM 2260 C CA . LYS A 1 285 ? 1.893 34.642 3.667 1.00 95.12 285 LYS A CA 1
ATOM 2261 C C . LYS A 1 285 ? 1.498 33.964 2.352 1.00 95.12 285 LYS A C 1
ATOM 2263 O O . LYS A 1 285 ? 1.097 34.662 1.422 1.00 95.12 285 LYS A O 1
ATOM 2268 N N . ALA A 1 286 ? 1.577 32.637 2.283 1.00 91.50 286 ALA A N 1
ATOM 2269 C CA . ALA A 1 286 ? 1.179 31.866 1.110 1.00 91.50 286 ALA A CA 1
ATOM 2270 C C . ALA A 1 286 ? -0.322 32.013 0.819 1.00 91.50 286 ALA A C 1
ATOM 2272 O O . ALA A 1 286 ? -0.709 32.157 -0.338 1.00 91.50 286 ALA A O 1
ATOM 2273 N N . GLU A 1 287 ? -1.162 32.061 1.855 1.00 92.50 287 GLU A N 1
ATOM 2274 C CA . GLU A 1 287 ? -2.601 32.302 1.726 1.00 92.50 287 GLU A CA 1
ATOM 2275 C C . GLU A 1 287 ? -2.889 33.708 1.175 1.00 92.50 287 GLU A C 1
ATOM 2277 O O . GLU A 1 287 ? -3.656 33.856 0.222 1.00 92.50 287 GLU A O 1
ATOM 2282 N N . LYS A 1 288 ? -2.204 34.744 1.682 1.00 91.38 288 LYS A N 1
ATOM 2283 C CA . LYS A 1 288 ? -2.316 36.113 1.143 1.00 91.38 288 LYS A CA 1
ATOM 2284 C C . LYS A 1 288 ? -1.839 36.214 -0.309 1.00 91.38 288 LYS A C 1
ATOM 2286 O O . LYS A 1 288 ? -2.450 36.929 -1.101 1.00 91.38 288 LYS A O 1
ATOM 2291 N N . GLU A 1 289 ? -0.779 35.494 -0.680 1.00 88.94 289 GLU A N 1
ATOM 2292 C CA . GLU A 1 289 ? -0.312 35.423 -2.071 1.00 88.94 289 GLU A CA 1
ATOM 2293 C C . GLU A 1 289 ? -1.290 34.653 -2.973 1.00 88.94 289 GLU A C 1
ATOM 2295 O O . GLU A 1 289 ? -1.496 35.045 -4.123 1.00 88.94 289 GLU A O 1
ATOM 2300 N N . ALA A 1 290 ? -1.942 33.604 -2.462 1.00 81.25 290 ALA A N 1
ATOM 2301 C CA . ALA A 1 290 ? -2.933 32.828 -3.203 1.00 81.25 290 ALA A CA 1
ATOM 2302 C C . ALA A 1 290 ? -4.216 33.626 -3.480 1.00 81.25 290 ALA A C 1
ATOM 2304 O O . ALA A 1 290 ? -4.738 33.553 -4.589 1.00 81.25 290 ALA A O 1
ATOM 2305 N N . VAL A 1 291 ? -4.684 34.437 -2.524 1.00 82.31 291 VAL A N 1
ATOM 2306 C CA . VAL A 1 291 ? -5.860 35.313 -2.704 1.00 82.31 291 VAL A CA 1
ATOM 2307 C C . VAL A 1 291 ? -5.596 36.436 -3.719 1.00 82.31 291 VAL A C 1
ATOM 2309 O O . VAL A 1 291 ? -6.524 36.913 -4.366 1.00 82.31 291 VAL A O 1
ATOM 2312 N N . SER A 1 292 ? -4.334 36.834 -3.912 1.00 74.50 292 SER A N 1
ATOM 2313 C CA . SER A 1 292 ? -3.941 37.843 -4.908 1.00 74.50 292 SER A CA 1
ATOM 2314 C C . SER A 1 292 ? -3.797 37.278 -6.332 1.00 74.50 292 SER A C 1
ATOM 2316 O O . SER A 1 292 ? -3.671 38.031 -7.300 1.00 74.50 292 SER A O 1
ATOM 2318 N N . ARG A 1 293 ? -3.813 35.948 -6.503 1.00 69.56 293 ARG A N 1
ATOM 2319 C CA . ARG A 1 293 ? -3.781 35.335 -7.836 1.00 69.56 293 ARG A CA 1
ATOM 2320 C C . ARG A 1 293 ? -5.190 35.334 -8.436 1.00 69.56 293 ARG A C 1
ATOM 2322 O O . ARG A 1 293 ? -6.110 34.839 -7.788 1.00 69.56 293 ARG A O 1
ATOM 2329 N N . PRO A 1 294 ? -5.379 35.840 -9.670 1.00 65.81 294 PRO A N 1
ATOM 2330 C CA . PRO A 1 294 ? -6.690 35.842 -10.307 1.00 65.81 294 PRO A CA 1
ATOM 2331 C C . PRO A 1 294 ? -7.212 34.409 -10.411 1.00 65.81 294 PRO A C 1
ATOM 2333 O O . PRO A 1 294 ? -6.548 33.526 -10.955 1.00 65.81 294 PRO A O 1
ATOM 2336 N N . SER A 1 295 ? -8.404 34.188 -9.857 1.00 67.62 295 SER A N 1
ATOM 2337 C CA . SER A 1 295 ? -9.010 32.861 -9.678 1.00 67.62 295 SER A CA 1
ATOM 2338 C C . SER A 1 295 ? -9.442 32.231 -11.013 1.00 67.62 295 SER A C 1
ATOM 2340 O O . SER A 1 295 ? -9.754 31.045 -11.098 1.00 67.62 295 SER A O 1
ATOM 2342 N N . SER A 1 296 ? -9.428 33.024 -12.087 1.00 72.75 296 SER A N 1
ATOM 2343 C CA . SER A 1 296 ? -9.816 32.623 -13.432 1.00 72.75 296 SER A CA 1
ATOM 2344 C C . SER A 1 296 ? -8.857 33.188 -14.477 1.00 72.75 296 SER A C 1
ATOM 2346 O O . SER A 1 296 ? -8.531 34.377 -14.471 1.00 72.75 296 SER A O 1
ATOM 2348 N N . MET A 1 297 ? -8.498 32.355 -15.460 1.00 70.31 297 MET A N 1
ATOM 2349 C CA . MET A 1 297 ? -7.777 32.757 -16.677 1.00 70.31 297 MET A CA 1
ATOM 2350 C C . MET A 1 297 ? -8.441 33.971 -17.358 1.00 70.31 297 MET A C 1
ATOM 2352 O O . MET A 1 297 ? -7.760 34.800 -17.953 1.00 70.31 297 MET A O 1
ATOM 2356 N N . SER A 1 298 ? -9.769 34.124 -17.232 1.00 70.31 298 SER A N 1
ATOM 2357 C CA . SER A 1 298 ? -10.497 35.259 -17.811 1.00 70.31 298 SER A CA 1
ATOM 2358 C C . SER A 1 298 ? -10.223 36.589 -17.106 1.00 70.31 298 SER A C 1
ATOM 2360 O O . SER A 1 298 ? -10.333 37.635 -17.735 1.00 70.31 298 SER A O 1
ATOM 2362 N N . GLU A 1 299 ? -9.899 36.570 -15.809 1.00 73.06 299 GLU A N 1
ATOM 2363 C CA . GLU A 1 299 ? -9.533 37.783 -15.066 1.00 73.06 299 GLU A CA 1
ATOM 2364 C C . GLU A 1 299 ? -8.094 38.187 -15.378 1.00 73.06 299 GLU A C 1
ATOM 2366 O O . GLU A 1 299 ? -7.842 39.362 -15.629 1.00 73.06 299 GLU A O 1
ATOM 2371 N N . TYR A 1 300 ? -7.190 37.208 -15.498 1.00 72.50 300 TYR A N 1
ATOM 2372 C CA . TYR A 1 300 ? -5.815 37.440 -15.949 1.00 72.50 300 TYR A CA 1
ATOM 2373 C C . TYR A 1 300 ? -5.776 38.077 -17.350 1.00 72.50 300 TYR A C 1
ATOM 2375 O O . TYR A 1 300 ? -5.071 39.058 -17.578 1.00 72.50 300 TYR A O 1
ATOM 2383 N N . LEU A 1 301 ? -6.614 37.586 -18.271 1.00 69.75 301 LEU A N 1
ATOM 2384 C CA . LEU A 1 301 ? -6.758 38.143 -19.623 1.00 69.75 301 LEU A CA 1
ATOM 2385 C C . LEU A 1 301 ? -7.394 39.542 -19.656 1.00 69.75 301 LEU A C 1
ATOM 2387 O O . LEU A 1 301 ? -7.172 40.275 -20.614 1.00 69.75 301 LEU A O 1
ATOM 2391 N N . LYS A 1 302 ? -8.169 39.929 -18.635 1.00 72.12 302 LYS A N 1
ATOM 2392 C CA . LYS A 1 302 ? -8.734 41.285 -18.517 1.00 72.12 302 LYS A CA 1
ATOM 2393 C C . LYS A 1 302 ? -7.753 42.286 -17.902 1.00 72.12 302 LYS A C 1
ATOM 2395 O O . LYS A 1 302 ? -7.903 43.477 -18.150 1.00 72.12 302 LYS A O 1
ATOM 2400 N N . SER A 1 303 ? -6.788 41.820 -17.103 1.00 66.25 303 SER A N 1
ATOM 2401 C CA . SER A 1 303 ? -5.757 42.663 -16.480 1.00 66.25 303 SER A CA 1
ATOM 2402 C C . SER A 1 303 ? -4.509 42.877 -17.341 1.00 66.25 303 SER A C 1
ATOM 2404 O O . SER A 1 303 ? -3.708 43.749 -17.022 1.00 66.25 303 SER A O 1
ATOM 2406 N N . LEU A 1 304 ? -4.323 42.083 -18.399 1.00 67.38 304 LEU A N 1
ATOM 2407 C CA . LEU A 1 304 ? -3.226 42.257 -19.350 1.00 67.38 304 LEU A CA 1
ATOM 2408 C C . LEU A 1 304 ? -3.511 43.469 -20.244 1.00 67.38 304 LEU A C 1
ATOM 2410 O O . LEU A 1 304 ? -4.462 43.470 -21.029 1.00 67.38 304 LEU A O 1
ATOM 2414 N N . ASP A 1 305 ? -2.681 44.501 -20.114 1.00 69.81 305 ASP A N 1
ATOM 2415 C CA . ASP A 1 305 ? -2.707 45.660 -20.999 1.00 69.81 305 ASP A CA 1
ATOM 2416 C C . ASP A 1 305 ? -2.394 45.206 -22.437 1.00 69.81 305 ASP A C 1
ATOM 2418 O O . ASP A 1 305 ? -1.659 44.237 -22.650 1.00 69.81 305 ASP A O 1
ATOM 2422 N N . ARG A 1 306 ? -2.949 45.880 -23.456 1.00 68.94 306 ARG A N 1
ATOM 2423 C CA . ARG A 1 306 ? -2.888 45.409 -24.864 1.00 68.94 306 ARG A CA 1
ATOM 2424 C C . ARG A 1 306 ? -1.472 45.083 -25.369 1.00 68.94 306 ARG A C 1
ATOM 2426 O O . ARG A 1 306 ? -1.348 44.282 -26.291 1.00 68.94 306 ARG A O 1
ATOM 2433 N N . GLY A 1 307 ? -0.434 45.690 -24.790 1.00 69.38 307 GLY A N 1
ATOM 2434 C CA . GLY A 1 307 ? 0.965 45.449 -25.152 1.00 69.38 307 GLY A CA 1
ATOM 2435 C C . GLY A 1 307 ? 1.502 44.076 -24.730 1.00 69.38 307 GLY A C 1
ATOM 2436 O O . GLY A 1 307 ? 2.236 43.453 -25.494 1.00 69.38 307 GLY A O 1
ATOM 2437 N N . ASP A 1 308 ? 1.087 43.554 -23.575 1.00 72.69 308 ASP A N 1
ATOM 2438 C CA . ASP A 1 308 ? 1.632 42.297 -23.039 1.00 72.69 308 ASP A CA 1
ATOM 2439 C C . ASP A 1 308 ? 1.089 41.069 -23.783 1.00 72.69 308 ASP A C 1
ATOM 2441 O O . ASP A 1 308 ? 1.747 40.029 -23.871 1.00 72.69 308 ASP A O 1
ATOM 2445 N N . PHE A 1 309 ? -0.094 41.196 -24.389 1.00 75.31 309 PHE A N 1
ATOM 2446 C CA . PHE A 1 309 ? -0.690 40.137 -25.201 1.00 75.31 309 PHE A CA 1
ATOM 2447 C C . PHE A 1 309 ? 0.119 39.855 -26.479 1.00 75.31 309 PHE A C 1
ATOM 2449 O O . PHE A 1 309 ? 0.298 38.695 -26.855 1.00 75.31 309 PHE A O 1
ATOM 2456 N N . GLU A 1 310 ? 0.667 40.890 -27.127 1.00 78.06 310 GLU A N 1
ATOM 2457 C CA . GLU A 1 310 ? 1.533 40.710 -28.301 1.00 78.06 310 GLU A CA 1
ATOM 2458 C C . GLU A 1 310 ? 2.876 40.059 -27.937 1.00 78.06 310 GLU A C 1
ATOM 2460 O O . GLU A 1 310 ? 3.404 39.250 -28.706 1.00 78.06 310 GLU A O 1
ATOM 2465 N N . GLU A 1 311 ? 3.431 40.378 -26.765 1.00 82.25 311 GLU A N 1
ATOM 2466 C CA . GLU A 1 311 ? 4.671 39.774 -26.262 1.00 82.25 311 GLU A CA 1
ATOM 2467 C C . GLU A 1 311 ? 4.477 38.267 -26.002 1.00 82.25 311 GLU A C 1
ATOM 2469 O O . GLU A 1 311 ? 5.318 37.449 -26.393 1.00 82.25 311 GLU A O 1
ATOM 2474 N N . LEU A 1 312 ? 3.325 37.889 -25.432 1.00 79.56 312 LEU A N 1
ATOM 2475 C CA . LEU A 1 312 ? 2.962 36.495 -25.162 1.00 79.56 312 LEU A CA 1
ATOM 2476 C C . LEU A 1 312 ? 2.760 35.693 -26.456 1.00 79.56 312 LEU A C 1
ATOM 2478 O O . LEU A 1 312 ? 3.290 34.588 -26.583 1.00 79.56 312 LEU A O 1
ATOM 2482 N N . GLN A 1 313 ? 2.090 36.270 -27.461 1.00 82.44 313 GLN A N 1
ATOM 2483 C CA . GLN A 1 313 ? 1.949 35.636 -28.779 1.00 82.44 313 GLN A CA 1
ATOM 2484 C C . GLN A 1 313 ? 3.304 35.449 -29.479 1.00 82.44 313 GLN A C 1
ATOM 2486 O O . GLN A 1 313 ? 3.569 34.397 -30.068 1.00 82.44 313 GLN A O 1
ATOM 2491 N N . LYS A 1 314 ? 4.215 36.427 -29.372 1.00 87.19 314 LYS A N 1
ATOM 2492 C CA . LYS A 1 314 ? 5.595 36.284 -29.873 1.00 87.19 314 LYS A CA 1
ATOM 2493 C C . LYS A 1 314 ? 6.364 35.197 -29.124 1.00 87.19 314 LYS A C 1
ATOM 2495 O O . LYS A 1 314 ? 7.229 34.541 -29.710 1.00 87.19 314 LYS A O 1
ATOM 2500 N N . GLN A 1 315 ? 6.105 35.009 -27.832 1.00 88.56 315 GLN A N 1
ATOM 2501 C CA . GLN A 1 315 ? 6.748 33.965 -27.039 1.00 88.56 315 GLN A CA 1
ATOM 2502 C C . GLN A 1 315 ? 6.239 32.565 -27.412 1.00 88.56 315 GLN A C 1
ATOM 2504 O O . GLN A 1 315 ? 7.064 31.672 -27.614 1.00 88.56 315 GLN A O 1
ATOM 2509 N N . GLU A 1 316 ? 4.929 32.384 -27.598 1.00 87.81 316 GLU A N 1
ATOM 2510 C CA . GLU A 1 316 ? 4.362 31.123 -28.102 1.00 87.81 316 GLU A CA 1
ATOM 2511 C C . GLU A 1 316 ? 4.901 30.770 -29.490 1.00 87.81 316 GLU A C 1
ATOM 2513 O O . GLU A 1 316 ? 5.311 29.631 -29.724 1.00 87.81 316 GLU A O 1
ATOM 2518 N N . HIS A 1 317 ? 4.989 31.747 -30.397 1.00 89.12 317 HIS A N 1
ATOM 2519 C CA . HIS A 1 317 ? 5.526 31.506 -31.734 1.00 89.12 317 HIS A CA 1
ATOM 2520 C C . HIS A 1 317 ? 7.003 31.077 -31.693 1.00 89.12 317 HIS A C 1
ATOM 2522 O O . HIS A 1 317 ? 7.399 30.130 -32.377 1.00 89.12 317 HIS A O 1
ATOM 2528 N N . ARG A 1 318 ? 7.822 31.711 -30.837 1.00 91.88 318 ARG A N 1
ATOM 2529 C CA . ARG A 1 318 ? 9.224 31.307 -30.609 1.00 91.88 318 ARG A CA 1
ATOM 2530 C C . ARG A 1 318 ? 9.327 29.888 -30.053 1.00 91.88 318 ARG A C 1
ATOM 2532 O O . ARG A 1 318 ? 10.190 29.125 -30.488 1.00 91.88 318 ARG A O 1
ATOM 2539 N N . TYR A 1 319 ? 8.451 29.525 -29.118 1.00 87.88 319 TYR A N 1
ATOM 2540 C CA . TYR A 1 319 ? 8.414 28.178 -28.552 1.00 87.88 319 TYR A CA 1
ATOM 2541 C C . TYR A 1 319 ? 8.054 27.127 -29.615 1.00 87.88 319 TYR A C 1
ATOM 2543 O O . TYR A 1 319 ? 8.707 26.084 -29.712 1.00 87.88 319 TYR A O 1
ATOM 2551 N N . PHE A 1 320 ? 7.071 27.420 -30.471 1.00 89.12 320 PHE A N 1
ATOM 2552 C CA . PHE A 1 320 ? 6.655 26.517 -31.546 1.00 89.12 320 PHE A CA 1
ATOM 2553 C C . PHE A 1 320 ? 7.742 26.337 -32.622 1.00 89.12 320 PHE A C 1
ATOM 2555 O O . PHE A 1 320 ? 7.994 25.214 -33.072 1.00 89.12 320 PHE A O 1
ATOM 2562 N N . GLU A 1 321 ? 8.454 27.409 -32.988 1.00 89.00 321 GLU A N 1
ATOM 2563 C CA . GLU A 1 321 ? 9.611 27.327 -33.889 1.00 89.00 321 GLU A CA 1
ATOM 2564 C C . GLU A 1 321 ? 10.742 26.471 -33.304 1.00 89.00 321 GLU A C 1
ATOM 2566 O O . GLU A 1 321 ? 11.284 25.610 -34.000 1.00 89.00 321 GLU A O 1
ATOM 2571 N N . GLN A 1 322 ? 11.094 26.667 -32.028 1.00 88.81 322 GLN A N 1
ATOM 2572 C CA . GLN A 1 322 ? 12.139 25.871 -31.375 1.00 88.81 322 GLN A CA 1
ATOM 2573 C C . GLN A 1 322 ? 11.777 24.383 -31.359 1.00 88.81 322 GLN A C 1
ATOM 2575 O O . GLN A 1 322 ? 12.608 23.541 -31.698 1.00 88.81 322 GLN A O 1
ATOM 2580 N N . ARG A 1 323 ? 10.517 24.050 -31.056 1.00 85.12 323 ARG A N 1
ATOM 2581 C CA . ARG A 1 323 ? 10.027 22.665 -31.078 1.00 85.12 323 ARG A CA 1
ATOM 2582 C C . ARG A 1 323 ? 10.079 22.042 -32.479 1.00 85.12 323 ARG A C 1
ATOM 2584 O O . ARG A 1 323 ? 10.411 20.862 -32.612 1.00 85.12 323 ARG A O 1
ATOM 2591 N N . SER A 1 324 ? 9.798 22.829 -33.515 1.00 83.31 324 SER A N 1
ATOM 2592 C CA . SER A 1 324 ? 9.847 22.384 -34.917 1.00 83.31 324 SER A CA 1
ATOM 2593 C C . SER A 1 324 ? 11.281 22.128 -35.400 1.00 83.31 324 SER A C 1
ATOM 2595 O O . SER A 1 324 ? 11.531 21.180 -36.143 1.00 83.31 324 SER A O 1
ATOM 2597 N N . ARG A 1 325 ? 12.255 22.921 -34.930 1.00 80.69 325 ARG A N 1
ATOM 2598 C CA . ARG A 1 325 ? 13.684 22.714 -35.234 1.00 80.69 325 ARG A CA 1
ATOM 2599 C C . ARG A 1 325 ? 14.263 21.496 -34.511 1.00 80.69 325 ARG A C 1
ATOM 2601 O O . ARG A 1 325 ? 15.022 20.735 -35.102 1.00 80.69 325 ARG A O 1
ATOM 2608 N N . SER A 1 326 ? 13.862 21.261 -33.263 1.00 78.56 326 SER A N 1
ATOM 2609 C CA . SER A 1 326 ? 14.329 20.100 -32.490 1.00 78.56 326 SER A CA 1
ATOM 2610 C C . SER A 1 326 ? 13.822 18.765 -33.045 1.00 78.56 326 SER A C 1
ATOM 2612 O O . SER A 1 326 ? 14.504 17.752 -32.924 1.00 78.56 326 SER A O 1
ATOM 2614 N N . SER A 1 327 ? 12.651 18.752 -33.688 1.00 73.38 327 SER A N 1
ATOM 2615 C CA . SER A 1 327 ? 12.059 17.541 -34.278 1.00 73.38 327 SER A CA 1
ATOM 2616 C C . SER A 1 327 ? 12.630 17.175 -35.655 1.00 73.38 327 SER A C 1
ATOM 2618 O O . SER A 1 327 ? 12.496 16.033 -36.081 1.00 73.38 327 SER A O 1
ATOM 2620 N N . SER A 1 328 ? 13.322 18.094 -36.334 1.00 67.69 328 SER A N 1
ATOM 2621 C CA . SER A 1 328 ? 13.962 17.835 -37.634 1.00 67.69 328 SER A CA 1
ATOM 2622 C C . SER A 1 328 ? 15.439 17.414 -37.529 1.00 67.69 328 SER A C 1
ATOM 2624 O O . SER A 1 328 ? 16.003 16.929 -38.506 1.00 67.69 328 SER A O 1
ATOM 2626 N N . SER A 1 329 ? 16.060 17.507 -36.344 1.00 61.78 329 SER A N 1
ATOM 2627 C CA . SER A 1 329 ? 17.477 17.162 -36.132 1.00 61.78 329 SER A CA 1
ATOM 2628 C C . SER A 1 329 ? 17.745 15.682 -35.793 1.00 61.78 329 SER A C 1
ATOM 2630 O O . SER A 1 329 ? 18.910 15.299 -35.703 1.00 61.78 329 SER A O 1
ATOM 2632 N N . SER A 1 330 ? 16.726 14.833 -35.598 1.00 59.78 330 SER A N 1
ATOM 2633 C CA . SER A 1 330 ? 16.920 13.451 -35.109 1.00 59.78 330 SER A CA 1
ATOM 2634 C C . SER A 1 330 ? 16.924 12.347 -36.179 1.00 59.78 330 SER A C 1
ATOM 2636 O O . SER A 1 330 ? 17.064 11.184 -35.821 1.00 59.78 330 SER A O 1
ATOM 2638 N N . ASN A 1 331 ? 16.798 12.666 -37.475 1.00 57.97 331 ASN A N 1
ATOM 2639 C CA . ASN A 1 331 ? 16.647 11.655 -38.542 1.00 57.97 331 ASN A CA 1
ATOM 2640 C C . ASN A 1 331 ? 17.873 11.468 -39.460 1.00 57.97 331 ASN A C 1
ATOM 2642 O O . ASN A 1 331 ? 17.743 10.910 -40.546 1.00 57.97 331 ASN A O 1
ATOM 2646 N N . GLY A 1 332 ? 19.073 11.896 -39.055 1.00 59.34 332 GLY A N 1
ATOM 2647 C CA . GLY A 1 332 ? 20.251 11.839 -39.929 1.00 59.34 332 GLY A CA 1
ATOM 2648 C C . GLY A 1 332 ? 21.561 11.490 -39.231 1.00 59.34 332 GLY A C 1
ATOM 2649 O O . GLY A 1 332 ? 22.433 12.342 -39.146 1.00 59.34 332 GLY A O 1
ATOM 2650 N N . SER A 1 333 ? 21.728 10.261 -38.735 1.00 55.69 333 SER A N 1
ATOM 2651 C CA . SER A 1 333 ? 23.058 9.631 -38.582 1.00 55.69 333 SER A CA 1
ATOM 2652 C C . SER A 1 333 ? 22.922 8.148 -38.224 1.00 55.69 333 SER A C 1
ATOM 2654 O O . SER A 1 333 ? 22.949 7.741 -37.070 1.00 55.69 333 SER A O 1
ATOM 2656 N N . GLY A 1 334 ? 22.741 7.314 -39.243 1.00 52.84 334 GLY A N 1
ATOM 2657 C CA . GLY A 1 334 ? 22.677 5.864 -39.082 1.00 52.84 334 GLY A CA 1
ATOM 2658 C C . GLY A 1 334 ? 23.010 5.170 -40.391 1.00 52.84 334 GLY A C 1
ATOM 2659 O O . GLY A 1 334 ? 22.189 4.439 -40.929 1.00 52.84 334 GLY A O 1
ATOM 2660 N N . GLY A 1 335 ? 24.176 5.476 -40.957 1.00 58.44 335 GLY A N 1
ATOM 2661 C CA . GLY A 1 335 ? 24.612 4.905 -42.221 1.00 58.44 335 GLY A CA 1
ATOM 2662 C C . GLY A 1 335 ? 26.129 4.839 -42.302 1.00 58.44 335 GLY A C 1
ATOM 2663 O O . GLY A 1 335 ? 26.782 5.872 -42.223 1.00 58.44 335 GLY A O 1
ATOM 2664 N N . ALA A 1 336 ? 26.610 3.617 -42.529 1.00 58.09 336 ALA A N 1
ATOM 2665 C CA . ALA A 1 336 ? 27.975 3.213 -42.852 1.00 58.09 336 ALA A CA 1
ATOM 2666 C C . ALA A 1 336 ? 28.970 3.185 -41.683 1.00 58.09 336 ALA A C 1
ATOM 2668 O O . ALA A 1 336 ? 29.564 4.191 -41.337 1.00 58.09 336 ALA A O 1
ATOM 2669 N N . ASP A 1 337 ? 29.184 1.984 -41.139 1.00 52.66 337 ASP A N 1
ATOM 2670 C CA . ASP A 1 337 ? 30.533 1.409 -41.083 1.00 52.66 337 ASP A CA 1
ATOM 2671 C C . ASP A 1 337 ? 30.431 -0.115 -40.938 1.00 52.66 337 ASP A C 1
ATOM 2673 O O . ASP A 1 337 ? 30.200 -0.691 -39.876 1.00 52.66 337 ASP A O 1
ATOM 2677 N N . SER A 1 338 ? 30.535 -0.796 -42.075 1.00 59.50 338 SER A N 1
ATOM 2678 C CA . SER A 1 338 ? 30.693 -2.245 -42.168 1.00 59.50 338 SER A CA 1
ATOM 2679 C C . SER A 1 338 ? 31.700 -2.502 -43.275 1.00 59.50 338 SER A C 1
ATOM 2681 O O . SER A 1 338 ? 31.333 -2.750 -44.420 1.00 59.50 338 SER A O 1
ATOM 2683 N N . ALA A 1 339 ? 32.984 -2.383 -42.947 1.00 56.47 339 ALA A N 1
ATOM 2684 C CA . ALA A 1 339 ? 34.047 -2.778 -43.851 1.00 56.47 339 ALA A CA 1
ATOM 2685 C C . ALA A 1 339 ? 35.154 -3.523 -43.101 1.00 56.47 339 ALA A C 1
ATOM 2687 O O . ALA A 1 339 ? 35.745 -3.028 -42.145 1.00 56.47 339 ALA A O 1
ATOM 2688 N N . SER A 1 340 ? 35.470 -4.692 -43.660 1.00 53.84 340 SER A N 1
ATOM 2689 C CA . SER A 1 340 ? 36.784 -5.340 -43.675 1.00 53.84 340 SER A CA 1
ATOM 2690 C C . SER A 1 340 ? 37.357 -5.874 -42.358 1.00 53.84 340 SER A C 1
ATOM 2692 O O . SER A 1 340 ? 38.138 -5.218 -41.680 1.00 53.84 340 SER A O 1
ATOM 2694 N N . SER A 1 341 ? 37.127 -7.170 -42.121 1.00 60.50 341 SER A N 1
ATOM 2695 C CA . SER A 1 341 ? 38.163 -8.042 -41.562 1.00 60.50 341 SER A CA 1
ATOM 2696 C C . SER A 1 341 ? 38.373 -9.231 -42.502 1.00 60.50 341 SER A C 1
ATOM 2698 O O . SER A 1 341 ? 37.497 -10.068 -42.710 1.00 60.50 341 SER A O 1
ATOM 2700 N N . SER A 1 342 ? 39.523 -9.233 -43.167 1.00 64.50 342 SER A N 1
ATOM 2701 C CA . SER A 1 342 ? 40.059 -10.337 -43.958 1.00 64.50 342 SER A CA 1
ATOM 2702 C C . SER A 1 342 ? 41.574 -10.239 -43.892 1.00 64.50 342 SER A C 1
ATOM 2704 O O . SER A 1 342 ? 42.153 -9.422 -44.608 1.00 64.50 342 SER A O 1
ATOM 2706 N N . ARG A 1 343 ? 42.189 -11.041 -43.021 1.00 57.72 343 ARG A N 1
ATOM 2707 C CA . ARG A 1 343 ? 43.355 -11.906 -43.276 1.00 57.72 343 ARG A CA 1
ATOM 2708 C C . ARG A 1 343 ? 43.949 -12.421 -41.977 1.00 57.72 343 ARG A C 1
ATOM 2710 O O . ARG A 1 343 ? 44.109 -11.604 -41.047 1.00 57.72 343 ARG A O 1
#

Sequence (343 aa):
MQESIGSVWLYHDIGKCQFELGRYEEALAAAETCHEQAAIKQNDKWQLRARLLKGQCLLKLNELVEAVDTLKSAAKLADRLDDQATLDYVQQLIDRVAKTLRTMNERRRARLAPDVAAQDAVKIQPSDVITYQSHGQQEEEEEEEEGRSDDDEGSLPPIDPYIRVTKPPVTEDKSKKNAESCSDSEDDIKVMKLLEKARALSQSVTPILLAKPKIILEEVKFEALKIAEITDDQPQHVKSPQEPRQVTASATSRIEENASLSSSLQRRQQQQQQQQQQQKQQDEKAEKEAVSRPSSMSEYLKSLDRGDFEELQKQEHRYFEQRSRSSSSSNGSGGADSASSSR

InterPro domains:
  IPR011990 Tetratricopeptide-like helical domain superfamily [G3DSA:1.25.40.10] (2-109)
  IPR011990 Tetratricopeptide-like helical domain superfamily [SSF48452] (6-111)
  IPR019734 Tetratricopeptide repeat [SM00028] (8-41)
  IPR019734 Tetratricopeptide repeat [SM00028] (48-81)

Radius of gyration: 38.91 Å; chains: 1; bounding box: 105×91×123 Å